Protein AF-A0AAW1U799-F1 (afdb_monomer_lite)

Sequence (292 aa):
MPYSWSNKPFHPKTEAFKDAKVCINPDGSLGRNLLCPVRISDQPEETLPDLESLSAALDFLEYRSNSSELLPYFLAVGFHKPHIPFKFPVKYLNLHPISKVKLPANHWRSYSLPPVAWNPWLDIRKRDDVMKLNVSFPFGRIPDFFMKRIIQYYDASVTYIDDLIGEILRKIEGTNTIVVVTSDHGWSAGEHGEFSKYSNFDIATRVPLIIHVPHLSEREVIIEQLTELVDLFPTLVDLTQVAHAIPLCDEKGTNKKLCTEGKSMVPLMTNAVKNFIGYYQVFILFQYINAM

pLDDT: mean 89.79, std 14.87, range [25.92, 98.62]

Organism: NCBI:txid420089

Secondary structure (DSSP, 8-state):
--TT-SSPPP--GGGGGTTSS-EEPTTS-EE--SEEEE-GGGSGGGS-HHHHHHHHHHHHHHHHHT-S------EEE---TTSSSEEEEGGGGGGS-GGGPPPPTT-S--TTS-GGG----HHHHTSHHHHTTT--TTTPPPPHHHHHHHHHHHHHHHHHHHHHHHHHHHHTTTSS--EEEE-S---EESGGG-EES-S-SHHHH---EEEE-TTT-SS-----S---GGGHHHHHHHHHTSSS-PPBPPTT-SS-SS-BSS--SHHHHHHHH-----------EEE-----

Radius of gyration: 21.36 Å; chains: 1; bounding box: 55×47×56 Å

InterPro domains:
  IPR000917 Sulfatase, N-terminal [PF00884] (57-241)
  IPR017850 Alkaline-phosphatase-like, core domain superfamily [G3DSA:3.40.720.10] (11-286)
  IPR017850 Alkaline-phosphatase-like, core domain superfamily [SSF53649] (2-272)

Structure (mmCIF, N/CA/C/O backbone):
data_AF-A0AAW1U799-F1
#
_entry.id   AF-A0AAW1U799-F1
#
loop_
_atom_site.group_PDB
_atom_site.id
_atom_site.type_symbol
_atom_site.label_atom_id
_atom_site.label_alt_id
_atom_site.label_comp_id
_atom_site.label_asym_id
_atom_site.label_entity_id
_atom_site.label_seq_id
_atom_site.pdbx_PDB_ins_code
_atom_site.Cartn_x
_atom_site.Cartn_y
_atom_site.Cartn_z
_atom_site.occupancy
_atom_site.B_iso_or_equiv
_atom_site.auth_seq_id
_atom_site.auth_comp_id
_atom_site.auth_asym_id
_atom_site.auth_atom_id
_atom_site.pdbx_PDB_model_num
ATOM 1 N N . MET A 1 1 ? 9.793 6.793 23.967 1.00 41.56 1 MET A N 1
ATOM 2 C CA . MET A 1 1 ? 8.768 6.201 23.079 1.00 41.56 1 MET A CA 1
ATOM 3 C C . MET A 1 1 ? 7.910 7.346 22.565 1.00 41.56 1 MET A C 1
ATOM 5 O O . MET A 1 1 ? 7.806 8.317 23.313 1.00 41.56 1 MET A O 1
ATOM 9 N N . PRO A 1 2 ? 7.346 7.314 21.342 1.00 49.38 2 PRO A N 1
ATOM 10 C CA . PRO A 1 2 ? 6.296 8.276 21.021 1.00 49.38 2 PRO A CA 1
ATOM 11 C C . PRO A 1 2 ? 5.235 8.193 22.124 1.00 49.38 2 PRO A C 1
ATOM 13 O O . PRO A 1 2 ? 4.967 7.100 22.620 1.00 49.38 2 PRO A O 1
ATOM 16 N N . TYR A 1 3 ? 4.685 9.332 22.546 1.00 56.47 3 TYR A N 1
ATOM 17 C CA . TYR A 1 3 ? 3.774 9.438 23.697 1.00 56.47 3 TYR A CA 1
ATOM 18 C C . TYR A 1 3 ? 2.497 8.569 23.586 1.00 56.47 3 TYR A C 1
ATOM 20 O O . TYR A 1 3 ? 1.716 8.525 24.529 1.00 56.47 3 TYR A O 1
ATOM 28 N N . SER A 1 4 ? 2.285 7.885 22.458 1.00 72.38 4 SER A N 1
ATOM 29 C CA . SER A 1 4 ? 0.998 7.337 22.024 1.00 72.38 4 SER A CA 1
ATOM 30 C C . SER A 1 4 ? 0.860 5.809 22.102 1.00 72.38 4 SER A C 1
ATOM 32 O O . SER A 1 4 ? -0.225 5.313 21.824 1.00 72.38 4 SER A O 1
ATOM 34 N N . TRP A 1 5 ? 1.910 5.049 22.447 1.00 84.69 5 TRP A N 1
ATOM 35 C CA . TRP A 1 5 ? 1.866 3.575 22.437 1.00 84.69 5 TRP A CA 1
ATOM 36 C C . TRP A 1 5 ? 2.234 2.967 23.790 1.00 84.69 5 TRP A C 1
ATOM 38 O O . TRP A 1 5 ? 3.267 3.305 24.365 1.00 84.69 5 TRP A O 1
ATOM 48 N N . SER A 1 6 ? 1.415 2.024 24.270 1.00 86.06 6 SER A N 1
ATOM 49 C CA . SER A 1 6 ? 1.656 1.295 25.527 1.00 86.06 6 SER A CA 1
ATOM 50 C C . SER A 1 6 ? 2.852 0.341 25.450 1.00 86.06 6 SER A C 1
ATOM 52 O O . SER A 1 6 ? 3.469 0.051 26.469 1.00 86.06 6 SER A O 1
ATOM 54 N N . ASN A 1 7 ? 3.191 -0.127 24.246 1.00 85.44 7 ASN A N 1
ATOM 55 C CA . ASN A 1 7 ? 4.327 -1.002 23.974 1.00 85.44 7 ASN A CA 1
ATOM 56 C C . ASN A 1 7 ? 5.275 -0.342 22.970 1.00 85.44 7 ASN A C 1
ATOM 58 O O . ASN A 1 7 ? 4.864 0.485 22.155 1.00 85.44 7 ASN A O 1
ATOM 62 N N . LYS A 1 8 ? 6.553 -0.737 22.995 1.00 90.56 8 LYS A N 1
ATOM 63 C CA . LYS A 1 8 ? 7.510 -0.327 21.963 1.00 90.56 8 LYS A CA 1
ATOM 64 C C . LYS A 1 8 ? 7.031 -0.865 20.602 1.00 90.56 8 LYS A C 1
ATOM 66 O O . LYS A 1 8 ? 6.845 -2.077 20.504 1.00 90.56 8 LYS A O 1
ATOM 71 N N . PRO A 1 9 ? 6.869 -0.018 19.567 1.00 91.44 9 PRO A N 1
ATOM 72 C CA . PRO A 1 9 ? 6.509 -0.492 18.236 1.00 91.44 9 PRO A CA 1
ATOM 73 C C . PRO A 1 9 ? 7.518 -1.519 17.713 1.00 91.44 9 PRO A C 1
ATOM 75 O O . PRO A 1 9 ? 8.734 -1.337 17.851 1.00 91.44 9 PRO A O 1
ATOM 78 N N . PHE A 1 10 ? 7.003 -2.600 17.131 1.00 94.62 10 PHE A N 1
ATOM 79 C CA . PHE A 1 10 ? 7.818 -3.573 16.420 1.00 94.62 10 PHE A CA 1
ATOM 80 C C . PHE A 1 10 ? 8.231 -2.993 15.066 1.00 94.62 10 PHE A C 1
ATOM 82 O O . PHE A 1 10 ? 7.409 -2.430 14.345 1.00 94.62 10 PHE A O 1
ATOM 89 N N . HIS A 1 11 ? 9.507 -3.145 14.727 1.00 94.88 11 HIS A N 1
ATOM 90 C CA . HIS A 1 11 ? 10.037 -2.801 13.415 1.00 94.88 11 HIS A CA 1
ATOM 91 C C . HIS A 1 11 ? 10.752 -4.034 12.864 1.00 94.88 11 HIS A C 1
ATOM 93 O O . HIS A 1 11 ? 11.677 -4.514 13.533 1.00 94.88 11 HIS A O 1
ATOM 99 N N . PRO A 1 12 ? 10.346 -4.549 11.691 1.00 96.50 12 PRO A N 1
ATOM 100 C CA . PRO A 1 12 ? 10.982 -5.718 11.107 1.00 96.50 12 PRO A CA 1
ATOM 101 C C . PRO A 1 12 ? 12.454 -5.426 10.821 1.00 96.50 12 PRO A C 1
ATOM 103 O O . PRO A 1 12 ? 12.800 -4.400 10.228 1.00 96.50 12 PRO A O 1
ATOM 106 N N . LYS A 1 13 ? 13.343 -6.322 11.253 1.00 96.75 13 LYS A N 1
ATOM 107 C CA . LYS A 1 13 ? 14.792 -6.125 11.121 1.00 96.75 13 LYS A CA 1
ATOM 108 C C . LYS A 1 13 ? 15.219 -6.183 9.662 1.00 96.75 13 LYS A C 1
ATOM 110 O O . LYS A 1 13 ? 16.137 -5.459 9.270 1.00 96.75 13 LYS A O 1
ATOM 115 N N . THR A 1 14 ? 14.545 -6.999 8.849 1.00 96.50 14 THR A N 1
ATOM 116 C CA . THR A 1 14 ? 14.892 -7.140 7.434 1.00 96.50 14 THR A CA 1
ATOM 117 C C . THR A 1 14 ? 14.543 -5.929 6.574 1.00 96.50 14 THR A C 1
ATOM 119 O O . THR A 1 14 ? 14.989 -5.867 5.427 1.00 96.50 14 THR A O 1
ATOM 122 N N . GLU A 1 15 ? 13.863 -4.906 7.111 1.00 94.88 15 GLU A N 1
ATOM 123 C CA . GLU A 1 15 ? 13.666 -3.642 6.385 1.00 94.88 15 GLU A CA 1
ATOM 124 C C . GLU A 1 15 ? 15.006 -2.956 6.069 1.00 94.88 15 GLU A C 1
ATOM 126 O O . GLU A 1 15 ? 15.161 -2.322 5.024 1.00 94.88 15 GLU A O 1
ATOM 131 N N . ALA A 1 16 ? 16.041 -3.193 6.886 1.00 95.81 16 ALA A N 1
ATOM 132 C CA . ALA A 1 16 ? 17.410 -2.762 6.597 1.00 95.81 16 ALA A CA 1
ATOM 133 C C . ALA A 1 16 ? 17.960 -3.326 5.266 1.00 95.81 16 ALA A C 1
ATOM 135 O O . ALA A 1 16 ? 18.868 -2.744 4.669 1.00 95.81 16 ALA A O 1
ATOM 136 N N . PHE A 1 17 ? 17.397 -4.431 4.764 1.00 94.94 17 PHE A N 1
ATOM 137 C CA . PHE A 1 17 ? 17.778 -5.074 3.504 1.00 94.94 17 PHE A CA 1
ATOM 138 C C . PHE A 1 17 ? 16.852 -4.720 2.332 1.00 94.94 17 PHE A C 1
ATOM 140 O O . PHE A 1 17 ? 16.961 -5.320 1.252 1.00 94.94 17 PHE A O 1
ATOM 147 N N . LYS A 1 18 ? 15.976 -3.715 2.480 1.00 91.81 18 LYS A N 1
ATOM 148 C CA . LYS A 1 18 ? 15.082 -3.237 1.411 1.00 91.81 18 LYS A CA 1
ATOM 149 C C . LYS A 1 18 ? 15.811 -3.018 0.087 1.00 91.81 18 LYS A C 1
ATOM 151 O O . LYS A 1 18 ? 15.345 -3.498 -0.946 1.00 91.81 18 LYS A O 1
ATOM 156 N N . ASP A 1 19 ? 16.995 -2.410 0.114 1.00 92.75 19 ASP A N 1
ATOM 157 C CA . ASP A 1 19 ? 17.803 -2.120 -1.080 1.00 92.75 19 ASP A CA 1
ATOM 158 C C . ASP A 1 19 ? 18.997 -3.070 -1.285 1.00 92.75 19 ASP A C 1
ATOM 160 O O . ASP A 1 19 ? 19.856 -2.819 -2.135 1.00 92.75 19 ASP A O 1
ATOM 164 N N . ALA A 1 20 ? 19.054 -4.188 -0.551 1.00 94.06 20 ALA A N 1
ATOM 165 C CA . ALA A 1 20 ? 20.069 -5.215 -0.762 1.00 94.06 20 ALA A CA 1
ATOM 166 C C . ALA A 1 20 ? 19.960 -5.831 -2.170 1.00 94.06 20 ALA A C 1
ATOM 168 O O . ALA A 1 20 ? 18.856 -6.021 -2.699 1.00 94.06 20 ALA A O 1
ATOM 169 N N . LYS A 1 21 ? 21.117 -6.168 -2.758 1.00 95.25 21 LYS A N 1
ATOM 170 C CA . LYS A 1 21 ? 21.238 -6.881 -4.039 1.00 95.25 21 LYS A CA 1
ATOM 171 C C . LYS A 1 21 ? 20.842 -8.342 -3.852 1.00 95.25 21 LYS A C 1
ATOM 173 O O . LYS A 1 21 ? 21.692 -9.177 -3.577 1.00 95.25 21 LYS A O 1
ATOM 178 N N . VAL A 1 22 ? 19.553 -8.624 -3.983 1.00 93.88 22 VAL A N 1
ATOM 179 C CA . VAL A 1 22 ? 18.973 -9.970 -3.801 1.00 93.88 22 VAL A CA 1
ATOM 180 C C . VAL A 1 22 ? 18.116 -10.405 -4.991 1.00 93.88 22 VAL A C 1
ATOM 182 O O . VAL A 1 22 ? 17.678 -11.548 -5.055 1.00 93.88 22 VAL A O 1
ATOM 185 N N . CYS A 1 23 ? 17.867 -9.506 -5.947 1.00 93.25 23 CYS A N 1
ATOM 186 C CA . CYS A 1 23 ? 17.046 -9.797 -7.115 1.00 93.25 23 CYS A CA 1
ATOM 187 C C . CYS A 1 23 ? 17.882 -10.546 -8.150 1.00 93.25 23 CYS A C 1
ATOM 189 O O . CYS A 1 23 ? 18.883 -10.008 -8.623 1.00 93.25 23 CYS A O 1
ATOM 191 N N . ILE A 1 24 ? 17.468 -11.755 -8.520 1.00 90.62 24 ILE A N 1
ATOM 192 C CA . ILE A 1 24 ? 18.191 -12.579 -9.492 1.00 90.62 24 ILE A CA 1
ATOM 193 C C . ILE A 1 24 ? 17.947 -12.033 -10.905 1.00 90.62 24 ILE A C 1
ATOM 195 O O . ILE A 1 24 ? 16.811 -11.962 -11.378 1.00 90.62 24 ILE A O 1
ATOM 199 N N . ASN A 1 25 ? 19.021 -11.631 -11.578 1.00 90.56 25 ASN A N 1
ATOM 200 C CA . ASN A 1 25 ? 19.020 -11.220 -12.977 1.00 90.56 25 ASN A CA 1
ATOM 201 C C . ASN A 1 25 ? 18.998 -12.443 -13.917 1.00 90.56 25 ASN A C 1
ATOM 203 O O . ASN A 1 25 ? 19.358 -13.544 -13.501 1.00 90.56 25 ASN A O 1
ATOM 207 N N . PRO A 1 26 ? 18.646 -12.275 -15.209 1.00 87.50 26 PRO A N 1
ATOM 208 C CA . PRO A 1 26 ? 18.684 -13.370 -16.188 1.00 87.50 26 PRO A CA 1
ATOM 209 C C . PRO A 1 26 ? 20.057 -14.044 -16.346 1.00 87.50 26 PRO A C 1
ATOM 211 O O . PRO A 1 26 ? 20.122 -15.208 -16.720 1.00 87.50 26 PRO A O 1
ATOM 214 N N . ASP A 1 27 ? 21.143 -13.325 -16.054 1.00 90.38 27 ASP A N 1
ATOM 215 C CA . ASP A 1 27 ? 22.523 -13.827 -16.079 1.00 90.38 27 ASP A CA 1
ATOM 216 C C . ASP A 1 27 ? 22.951 -14.509 -14.760 1.00 90.38 27 ASP A C 1
ATOM 218 O O . ASP A 1 27 ? 24.108 -14.894 -14.610 1.00 90.38 27 ASP A O 1
ATOM 222 N N . GLY A 1 28 ? 22.036 -14.643 -13.794 1.00 89.19 28 GLY A N 1
ATOM 223 C CA . GLY A 1 28 ? 22.291 -15.219 -12.473 1.00 89.19 28 GLY A CA 1
ATOM 224 C C . GLY A 1 28 ? 22.921 -14.257 -11.459 1.00 89.19 28 GLY A C 1
ATOM 225 O O . GLY A 1 28 ? 23.030 -14.610 -10.287 1.00 89.19 28 GLY A O 1
ATOM 226 N N . SER A 1 29 ? 23.305 -13.040 -11.859 1.00 93.50 29 SER A N 1
ATOM 227 C CA . SER A 1 29 ? 23.836 -12.032 -10.933 1.00 93.50 29 SER A CA 1
ATOM 228 C C . SER A 1 29 ? 22.744 -11.441 -10.034 1.00 93.50 29 SER A C 1
ATOM 230 O O . SER A 1 29 ? 21.559 -11.467 -10.367 1.00 93.50 29 SER A O 1
ATOM 232 N N . LEU A 1 30 ? 23.136 -10.858 -8.897 1.00 94.81 30 LEU A N 1
ATOM 233 C CA . LEU A 1 30 ? 22.209 -10.174 -7.994 1.00 94.81 30 LEU A CA 1
ATOM 234 C C . LEU A 1 30 ? 22.185 -8.660 -8.253 1.00 94.81 30 LEU A C 1
ATOM 236 O O . LEU A 1 30 ? 23.228 -8.001 -8.275 1.00 94.81 30 LEU A O 1
ATOM 240 N N . GLY A 1 31 ? 20.986 -8.098 -8.412 1.00 95.50 31 GLY A N 1
ATOM 241 C CA . GLY A 1 31 ? 20.747 -6.674 -8.669 1.00 95.50 31 GLY A CA 1
ATOM 242 C C . GLY A 1 31 ? 19.840 -6.000 -7.637 1.00 95.50 31 GLY A C 1
ATOM 243 O O . GLY A 1 31 ? 19.152 -6.658 -6.853 1.00 95.50 31 GLY A O 1
ATOM 244 N N . ARG A 1 32 ? 19.818 -4.662 -7.659 1.00 96.56 32 ARG A N 1
ATOM 245 C CA . ARG A 1 32 ? 18.847 -3.804 -6.952 1.00 96.56 32 ARG A CA 1
ATOM 246 C C . ARG A 1 32 ? 17.696 -3.437 -7.888 1.00 96.56 32 ARG A C 1
ATOM 248 O O . ARG A 1 32 ? 17.462 -2.265 -8.192 1.00 96.56 32 ARG A O 1
ATOM 255 N N . ASN A 1 33 ? 17.013 -4.461 -8.381 1.00 97.56 33 ASN A N 1
ATOM 256 C CA . ASN A 1 33 ? 15.945 -4.316 -9.364 1.00 97.56 33 ASN A CA 1
ATOM 257 C C . ASN A 1 33 ? 14.657 -3.774 -8.726 1.00 97.56 33 ASN A C 1
ATOM 259 O O . ASN A 1 33 ? 14.411 -3.957 -7.532 1.00 97.56 33 ASN A O 1
ATOM 263 N N . LEU A 1 34 ? 13.821 -3.128 -9.535 1.00 97.75 34 LEU A N 1
ATOM 264 C CA . LEU A 1 34 ? 12.433 -2.821 -9.211 1.00 97.75 34 LEU A CA 1
ATOM 265 C C . LEU A 1 34 ? 11.615 -4.114 -9.176 1.00 97.75 34 LEU A C 1
ATOM 267 O O . LEU A 1 34 ? 10.861 -4.346 -8.231 1.00 97.75 34 LEU A O 1
ATOM 271 N N . LEU A 1 35 ? 11.789 -4.949 -10.204 1.00 97.50 35 LEU A N 1
ATOM 272 C CA . LEU A 1 35 ? 11.111 -6.226 -10.382 1.00 97.50 35 LEU A CA 1
ATOM 273 C C . LEU A 1 35 ? 11.917 -7.329 -9.681 1.00 97.50 35 LEU A C 1
ATOM 275 O O . LEU A 1 35 ? 12.942 -7.780 -10.197 1.00 97.50 35 LEU A O 1
ATOM 279 N N . CYS A 1 36 ? 11.477 -7.762 -8.498 1.00 96.94 36 CYS A N 1
ATOM 280 C CA . CYS A 1 36 ? 12.300 -8.584 -7.609 1.00 96.94 36 CYS A CA 1
ATOM 281 C C . CYS A 1 36 ? 11.508 -9.724 -6.945 1.00 96.94 36 CYS A C 1
ATOM 283 O O . CYS A 1 36 ? 11.330 -9.715 -5.730 1.00 96.94 36 CYS A O 1
ATOM 285 N N . PRO A 1 37 ? 11.024 -10.727 -7.696 1.00 95.69 37 PRO A N 1
ATOM 286 C CA . PRO A 1 37 ? 10.367 -11.859 -7.061 1.00 95.69 37 PRO A CA 1
ATOM 287 C C . PRO A 1 37 ? 11.440 -12.720 -6.381 1.00 95.69 37 PRO A C 1
ATOM 289 O O . PRO A 1 37 ? 12.489 -12.987 -6.972 1.00 95.69 37 PRO A O 1
ATOM 292 N N . VAL A 1 38 ? 11.201 -13.158 -5.149 1.00 95.06 38 VAL A N 1
ATOM 293 C CA . VAL A 1 38 ? 12.232 -13.832 -4.346 1.00 95.06 38 VAL A CA 1
ATOM 294 C C . VAL A 1 38 ? 11.816 -15.232 -3.914 1.00 95.06 38 VAL A C 1
ATOM 296 O O . VAL A 1 38 ? 10.630 -15.546 -3.784 1.00 95.06 38 VAL A O 1
ATOM 299 N N . ARG A 1 39 ? 12.813 -16.084 -3.663 1.00 94.88 39 ARG A N 1
ATOM 300 C CA . ARG A 1 39 ? 12.662 -17.248 -2.785 1.00 94.88 39 ARG A CA 1
ATOM 301 C C . ARG A 1 39 ? 13.026 -16.805 -1.375 1.00 94.88 39 ARG A C 1
ATOM 303 O O . ARG A 1 39 ? 14.067 -16.182 -1.194 1.00 94.88 39 ARG A O 1
ATOM 310 N N . ILE A 1 40 ? 12.167 -17.113 -0.407 1.00 95.75 40 ILE A N 1
ATOM 311 C CA . ILE A 1 40 ? 12.340 -16.675 0.987 1.00 95.75 40 ILE A CA 1
ATOM 312 C C . ILE A 1 40 ? 13.652 -17.221 1.572 1.00 95.75 40 ILE A C 1
ATOM 314 O O . ILE A 1 40 ? 14.396 -16.462 2.179 1.00 95.75 40 ILE A O 1
ATOM 318 N N . SER A 1 41 ? 13.987 -18.481 1.271 1.00 95.56 41 SER A N 1
ATOM 319 C CA . SER A 1 41 ? 15.239 -19.148 1.676 1.00 95.56 41 SER A CA 1
ATOM 320 C C . SER A 1 41 ? 16.519 -18.434 1.236 1.00 95.56 41 SER A C 1
ATOM 322 O O . SER A 1 41 ? 17.583 -18.690 1.781 1.00 95.56 41 SER A O 1
ATOM 324 N N . ASP A 1 42 ? 16.433 -17.568 0.226 1.00 93.62 42 ASP A N 1
ATOM 325 C CA . ASP A 1 42 ? 17.592 -16.884 -0.349 1.00 93.62 42 ASP A CA 1
ATOM 326 C C . ASP A 1 42 ? 17.676 -15.424 0.134 1.00 93.62 42 ASP A C 1
ATOM 328 O O . ASP A 1 42 ? 18.523 -14.660 -0.332 1.00 93.62 42 ASP A O 1
ATOM 332 N N . GLN A 1 43 ? 16.750 -14.991 0.997 1.00 95.38 43 GLN A N 1
ATOM 333 C CA . GLN A 1 43 ? 16.740 -13.643 1.562 1.00 95.38 43 GLN A CA 1
ATOM 334 C C . GLN A 1 43 ? 17.561 -13.574 2.855 1.00 95.38 43 GLN A C 1
ATOM 336 O O . GLN A 1 43 ? 17.679 -14.574 3.562 1.00 95.38 43 GLN A O 1
ATOM 341 N N . PRO A 1 44 ? 18.121 -12.398 3.196 1.00 94.75 44 PRO A N 1
ATOM 342 C CA . PRO A 1 44 ? 18.712 -12.172 4.510 1.00 94.75 44 PRO A CA 1
ATOM 343 C C . PRO A 1 44 ? 17.739 -12.554 5.629 1.00 94.75 44 PRO A C 1
ATOM 345 O O . PRO A 1 44 ? 16.559 -12.211 5.554 1.00 94.75 44 PRO A O 1
ATOM 348 N N . GLU A 1 45 ? 18.241 -13.255 6.646 1.00 96.31 45 GLU A N 1
ATOM 349 C CA . GLU A 1 45 ? 17.442 -13.810 7.754 1.00 96.31 45 GLU A CA 1
ATOM 350 C C . GLU A 1 45 ? 16.330 -14.784 7.310 1.00 96.31 45 GLU A C 1
ATOM 352 O O . GLU A 1 45 ? 15.424 -15.075 8.086 1.00 96.31 45 GLU A O 1
ATOM 357 N N . GLU A 1 46 ? 16.379 -15.273 6.063 1.00 97.19 46 GLU A N 1
ATOM 358 C CA . GLU A 1 46 ? 15.406 -16.200 5.471 1.00 97.19 46 GLU A CA 1
ATOM 359 C C . GLU A 1 46 ? 13.945 -15.738 5.643 1.00 97.19 46 GLU A C 1
ATOM 361 O O . GLU A 1 46 ? 13.028 -16.539 5.821 1.00 97.19 46 GLU A O 1
ATOM 366 N N . THR A 1 47 ? 13.713 -14.421 5.606 1.00 97.75 47 THR A N 1
ATOM 367 C CA . THR A 1 47 ? 12.389 -13.815 5.793 1.00 97.75 47 THR A CA 1
ATOM 368 C C . THR A 1 47 ? 12.233 -12.518 4.990 1.00 97.75 47 THR A C 1
ATOM 370 O O . THR A 1 47 ? 13.111 -12.114 4.224 1.00 97.75 47 THR A O 1
ATOM 373 N N . LEU A 1 48 ? 11.069 -11.883 5.114 1.00 97.88 48 LEU A N 1
ATOM 374 C CA . LEU A 1 48 ? 10.744 -10.581 4.539 1.00 97.88 48 LEU A CA 1
ATOM 375 C C . LEU A 1 48 ? 10.139 -9.671 5.616 1.00 97.88 48 LEU A C 1
ATOM 377 O O . LEU A 1 48 ? 9.496 -10.188 6.535 1.00 97.88 48 LEU A O 1
ATOM 381 N N . PRO A 1 49 ? 10.223 -8.334 5.464 1.00 97.75 49 PRO A N 1
ATOM 382 C CA . PRO A 1 49 ? 9.711 -7.407 6.472 1.00 97.75 49 PRO A CA 1
ATOM 383 C C . PRO A 1 49 ? 8.238 -7.640 6.816 1.00 97.75 49 PRO A C 1
ATOM 385 O O . PRO A 1 49 ? 7.842 -7.585 7.974 1.00 97.75 49 PRO A O 1
ATOM 388 N N . ASP A 1 50 ? 7.433 -7.970 5.807 1.00 98.25 50 ASP A N 1
ATOM 389 C CA . ASP A 1 50 ? 5.997 -8.200 5.975 1.00 98.25 50 ASP A CA 1
ATOM 390 C C . ASP A 1 50 ? 5.677 -9.542 6.652 1.00 98.25 50 ASP A C 1
ATOM 392 O O . ASP A 1 50 ? 4.683 -9.634 7.368 1.00 98.25 50 ASP A O 1
ATOM 396 N N . LEU A 1 51 ? 6.541 -10.557 6.508 1.00 98.50 51 LEU A N 1
ATOM 397 C CA . LEU A 1 51 ? 6.416 -11.820 7.251 1.00 98.50 51 LEU A CA 1
ATOM 398 C C . LEU A 1 51 ? 6.786 -11.633 8.725 1.00 98.50 51 LEU A C 1
ATOM 400 O O . LEU A 1 51 ? 6.125 -12.188 9.598 1.00 98.50 51 LEU A O 1
ATOM 404 N N . GLU A 1 52 ? 7.806 -10.822 9.013 1.00 98.56 52 GLU A N 1
ATOM 405 C CA . GLU A 1 52 ? 8.149 -10.433 10.385 1.00 98.56 52 GLU A CA 1
ATOM 406 C C . GLU A 1 52 ? 7.014 -9.636 11.045 1.00 98.56 52 GLU A C 1
ATOM 408 O O . GLU A 1 52 ? 6.636 -9.936 12.178 1.00 98.56 52 GLU A O 1
ATOM 413 N N . SER A 1 53 ? 6.437 -8.657 10.336 1.00 98.31 53 SER A N 1
ATOM 414 C CA . SER A 1 53 ? 5.270 -7.905 10.817 1.00 98.31 53 SER A CA 1
ATOM 415 C C . SER A 1 53 ? 4.065 -8.815 11.069 1.00 98.31 53 SER A C 1
ATOM 417 O O . SER A 1 53 ? 3.406 -8.667 12.099 1.00 98.31 53 SER A O 1
ATOM 419 N N . LEU A 1 54 ? 3.794 -9.774 10.171 1.00 98.38 54 LEU A N 1
ATOM 420 C CA . LEU A 1 54 ? 2.742 -10.771 10.372 1.00 98.38 54 LEU A CA 1
ATOM 421 C C . LEU A 1 54 ? 3.000 -11.595 11.640 1.00 98.38 54 LEU A C 1
ATOM 423 O O . LEU A 1 54 ? 2.108 -11.704 12.477 1.00 98.38 54 LEU A O 1
ATOM 427 N N . SER A 1 55 ? 4.209 -12.141 11.802 1.00 98.50 55 SER A N 1
ATOM 428 C CA . SER A 1 55 ? 4.570 -12.940 12.980 1.00 98.50 55 SER A CA 1
ATOM 429 C C . SER A 1 55 ? 4.353 -12.152 14.269 1.00 98.50 55 SER A C 1
ATOM 431 O O . SER A 1 55 ? 3.678 -12.633 15.171 1.00 98.50 55 SER A O 1
ATOM 433 N N . ALA A 1 56 ? 4.837 -10.908 14.331 1.00 97.88 56 ALA A N 1
ATOM 434 C CA . ALA A 1 56 ? 4.676 -10.058 15.507 1.00 97.88 56 ALA A CA 1
ATOM 435 C C . ALA A 1 56 ? 3.198 -9.757 15.825 1.00 97.88 56 ALA A C 1
ATOM 437 O O . ALA A 1 56 ? 2.814 -9.707 16.996 1.00 97.88 56 ALA A O 1
ATOM 438 N N . ALA A 1 57 ? 2.361 -9.567 14.800 1.00 97.44 57 ALA A N 1
ATOM 439 C CA . ALA A 1 57 ? 0.925 -9.372 14.976 1.00 97.44 57 ALA A CA 1
ATOM 440 C C . ALA A 1 57 ? 0.235 -10.640 15.504 1.00 97.44 57 ALA A C 1
ATOM 442 O O . ALA A 1 57 ? -0.556 -10.556 16.443 1.00 97.44 57 ALA A O 1
ATOM 443 N N . LEU A 1 58 ? 0.552 -11.811 14.942 1.00 97.56 58 LEU A N 1
ATOM 444 C CA . LEU A 1 58 ? -0.006 -13.092 15.385 1.00 97.56 58 LEU A CA 1
ATOM 445 C C . LEU A 1 58 ? 0.428 -13.439 16.813 1.00 97.56 58 LEU A C 1
ATOM 447 O O . LEU A 1 58 ? -0.419 -13.829 17.613 1.00 97.56 58 LEU A O 1
ATOM 451 N N . ASP A 1 59 ? 1.698 -13.218 17.159 1.00 96.81 59 ASP A N 1
ATOM 452 C CA . ASP A 1 59 ? 2.221 -13.421 18.515 1.00 96.81 59 ASP A CA 1
ATOM 453 C C . ASP A 1 59 ? 1.493 -12.531 19.531 1.00 96.81 59 ASP A C 1
ATOM 455 O O . ASP A 1 59 ? 1.122 -12.974 20.621 1.00 96.81 59 ASP A O 1
ATOM 459 N N . PHE A 1 60 ? 1.237 -11.270 19.168 1.00 94.62 60 PHE A N 1
ATOM 460 C CA . PHE A 1 60 ? 0.464 -10.359 20.003 1.00 94.62 60 PHE A CA 1
ATOM 461 C C . PHE A 1 60 ? -0.982 -10.840 20.193 1.00 94.62 60 PHE A C 1
ATOM 463 O O . PHE A 1 60 ? -1.489 -10.830 21.317 1.00 94.62 60 PHE A O 1
ATOM 470 N N . LEU A 1 61 ? -1.649 -11.269 19.119 1.00 93.69 61 LEU A N 1
ATOM 471 C CA . LEU A 1 61 ? -3.025 -11.763 19.182 1.00 93.69 61 LEU A CA 1
ATOM 472 C C . LEU A 1 61 ? -3.132 -13.065 19.987 1.00 93.69 61 LEU A C 1
ATOM 474 O O . LEU A 1 61 ? -4.061 -13.203 20.777 1.00 93.69 61 LEU A O 1
ATOM 478 N N . GLU A 1 62 ? -2.166 -13.975 19.848 1.00 94.69 62 GLU A N 1
ATOM 479 C CA . GLU A 1 62 ? -2.058 -15.205 20.642 1.00 94.69 62 GLU A CA 1
ATOM 480 C C . GLU A 1 62 ? -1.862 -14.901 22.133 1.00 94.69 62 GLU A C 1
ATOM 482 O O . GLU A 1 62 ? -2.549 -15.454 22.994 1.00 94.69 62 GLU A O 1
ATOM 487 N N . TYR A 1 63 ? -0.960 -13.970 22.459 1.00 92.38 63 TYR A N 1
ATOM 488 C CA . TYR A 1 63 ? -0.778 -13.512 23.835 1.00 92.38 63 TYR A CA 1
ATOM 489 C C . TYR A 1 63 ? -2.079 -12.934 24.407 1.00 92.38 63 TYR A C 1
ATOM 491 O O . TYR A 1 63 ? -2.437 -13.219 25.552 1.00 92.38 63 TYR A O 1
ATOM 499 N N . ARG A 1 64 ? -2.814 -12.148 23.610 1.00 89.50 64 ARG A N 1
ATOM 500 C CA . ARG A 1 64 ? -4.085 -11.562 24.044 1.00 89.50 64 ARG A CA 1
ATOM 501 C C . ARG A 1 64 ? -5.191 -12.592 24.216 1.00 89.50 64 ARG A C 1
ATOM 503 O O . ARG A 1 64 ? -5.914 -12.485 25.200 1.00 89.50 64 ARG A O 1
ATOM 510 N N . SER A 1 65 ? -5.303 -13.591 23.341 1.00 88.19 65 SER A N 1
ATOM 511 C CA . SER A 1 65 ? -6.315 -14.647 23.483 1.00 88.19 65 SER A CA 1
ATOM 512 C C . SER A 1 65 ? -6.092 -15.530 24.712 1.00 88.19 65 SER A C 1
ATOM 514 O O . SER A 1 65 ? -7.055 -16.046 25.269 1.00 88.19 65 SER A O 1
ATOM 516 N N . ASN A 1 66 ? -4.840 -15.682 25.153 1.00 90.25 66 ASN A N 1
ATOM 517 C CA . ASN A 1 66 ? -4.478 -16.508 26.309 1.00 90.25 66 ASN A CA 1
ATOM 518 C C . ASN A 1 66 ? -4.439 -15.733 27.639 1.00 90.25 66 ASN A C 1
ATOM 520 O O . ASN A 1 66 ? -4.233 -16.332 28.696 1.00 90.25 66 ASN A O 1
ATOM 524 N N . SER A 1 67 ? -4.607 -14.408 27.611 1.00 87.31 67 SER A N 1
ATOM 525 C CA . SER A 1 67 ? -4.615 -13.585 28.819 1.00 87.31 67 SER A CA 1
ATOM 526 C C . SER A 1 67 ? -5.956 -13.686 29.548 1.00 87.31 67 SER A C 1
ATOM 528 O O . SER A 1 67 ? -7.019 -13.621 28.936 1.00 87.31 67 SER A O 1
ATOM 530 N N . SER A 1 68 ? -5.918 -13.786 30.878 1.00 79.06 68 SER A N 1
ATOM 531 C CA . SER A 1 68 ? -7.115 -13.703 31.726 1.00 79.06 68 SER A CA 1
ATOM 532 C C . SER A 1 68 ? -7.665 -12.275 31.853 1.00 79.06 68 SER A C 1
ATOM 534 O O . SER A 1 68 ? -8.783 -12.088 32.333 1.00 79.06 68 SER A O 1
ATOM 536 N N . GLU A 1 69 ? -6.900 -11.262 31.433 1.00 78.00 69 GLU A N 1
ATOM 537 C CA . GLU A 1 69 ? -7.313 -9.861 31.451 1.00 78.00 69 GLU A CA 1
ATOM 538 C C . GLU A 1 69 ? -8.022 -9.475 30.147 1.00 78.00 69 GLU A C 1
ATOM 540 O O . GLU A 1 69 ? -7.405 -9.363 29.087 1.00 78.00 69 GLU A O 1
ATOM 545 N N . LEU A 1 70 ? -9.316 -9.163 30.240 1.00 73.50 70 LEU A N 1
ATOM 546 C CA . LEU A 1 70 ? -10.165 -8.738 29.116 1.00 73.50 70 LEU A CA 1
ATOM 547 C C . LEU A 1 70 ? -9.957 -7.263 28.709 1.00 73.50 70 LEU A C 1
ATOM 549 O O . LEU A 1 70 ? -10.906 -6.566 28.350 1.00 73.50 70 LEU A O 1
ATOM 553 N N . LEU A 1 71 ? -8.729 -6.744 28.803 1.00 82.38 71 LEU A N 1
ATOM 554 C CA . LEU A 1 71 ? -8.452 -5.355 28.431 1.00 82.38 71 LEU A CA 1
ATOM 555 C C . LEU A 1 71 ? -8.539 -5.169 26.903 1.00 82.38 71 LEU A C 1
ATOM 557 O O . LEU A 1 71 ? -7.964 -5.978 26.171 1.00 82.38 71 LEU A O 1
ATOM 561 N N . PRO A 1 72 ? -9.154 -4.080 26.404 1.00 87.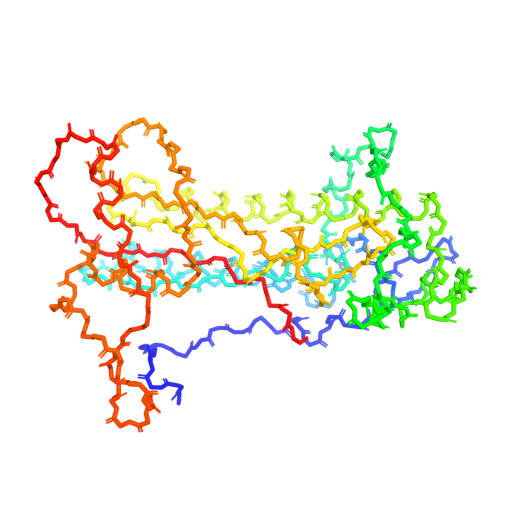56 72 PRO A N 1
ATOM 562 C CA . PRO A 1 72 ? -9.137 -3.754 24.978 1.00 87.56 72 PRO A CA 1
ATOM 563 C C . PRO A 1 72 ? -7.709 -3.463 24.475 1.00 87.56 72 PRO A C 1
ATOM 565 O O . PRO A 1 72 ? -6.790 -3.196 25.252 1.00 87.56 72 PRO A O 1
ATOM 568 N N . TYR A 1 73 ? -7.497 -3.535 23.163 1.00 89.75 73 TYR A N 1
ATOM 569 C CA . TYR A 1 73 ? -6.216 -3.327 22.484 1.00 89.75 73 TYR A CA 1
ATOM 570 C C . TYR A 1 73 ? -6.424 -2.465 21.243 1.00 89.75 73 TYR A C 1
ATOM 572 O O . TYR A 1 73 ? -7.519 -2.327 20.713 1.00 89.75 73 TYR A O 1
ATOM 580 N N . PHE A 1 74 ? -5.339 -1.870 20.779 1.00 92.06 74 PHE A N 1
ATOM 581 C CA . PHE A 1 74 ? -5.278 -1.132 19.529 1.00 92.06 74 PHE A CA 1
ATOM 582 C C . PHE A 1 74 ? -4.019 -1.617 18.809 1.00 92.06 74 PHE A C 1
ATOM 584 O O . PHE A 1 74 ? -2.924 -1.478 19.357 1.00 92.06 74 PHE A O 1
ATOM 591 N N . LEU A 1 75 ? -4.171 -2.254 17.642 1.00 94.06 75 LEU A N 1
ATOM 592 C CA . LEU A 1 75 ? -3.094 -2.974 16.957 1.00 94.06 75 LEU A CA 1
ATOM 593 C C . LEU A 1 75 ? -2.924 -2.481 15.512 1.00 94.06 75 LEU A C 1
ATOM 595 O O . LEU A 1 75 ? -3.527 -2.999 14.582 1.00 94.06 75 LEU A O 1
ATOM 599 N N . ALA A 1 76 ? -2.034 -1.521 15.284 1.00 95.19 76 ALA A N 1
ATOM 600 C CA . ALA A 1 76 ? -1.680 -1.136 13.917 1.00 95.19 76 ALA A CA 1
ATOM 601 C C . ALA A 1 76 ? -0.639 -2.098 13.315 1.00 95.19 76 ALA A C 1
ATOM 603 O O . ALA A 1 76 ? 0.402 -2.324 13.934 1.00 95.19 76 ALA A O 1
ATOM 604 N N . VAL A 1 77 ? -0.878 -2.616 12.100 1.00 96.94 77 VAL A N 1
ATOM 605 C CA . VAL A 1 77 ? 0.034 -3.542 11.397 1.00 96.94 77 VAL A CA 1
ATOM 606 C C . VAL A 1 77 ? 0.414 -2.989 10.021 1.00 96.94 77 VAL A C 1
ATOM 608 O O . VAL A 1 77 ? -0.227 -3.217 9.000 1.00 96.94 77 VAL A O 1
ATOM 611 N N . GLY A 1 78 ? 1.515 -2.247 9.972 1.00 95.50 78 GLY A N 1
ATOM 612 C CA . GLY A 1 78 ? 2.014 -1.676 8.724 1.00 95.50 78 GLY A CA 1
ATOM 613 C C . GLY A 1 78 ? 2.709 -2.689 7.815 1.00 95.50 78 GLY A C 1
ATOM 614 O O . GLY A 1 78 ? 3.838 -3.086 8.110 1.00 95.50 78 GLY A O 1
ATOM 615 N N . PHE A 1 79 ? 2.076 -3.056 6.698 1.00 97.12 79 PHE A N 1
ATOM 616 C CA . PHE A 1 79 ? 2.709 -3.827 5.625 1.00 97.12 79 PHE A CA 1
ATOM 617 C C . PHE A 1 79 ? 3.399 -2.924 4.590 1.00 97.12 79 PHE A C 1
ATOM 619 O O . PHE A 1 79 ? 2.834 -1.959 4.091 1.00 97.12 79 PHE A O 1
ATOM 626 N N . HIS A 1 80 ? 4.621 -3.275 4.206 1.00 96.12 80 HIS A N 1
ATOM 627 C CA . HIS A 1 80 ? 5.468 -2.544 3.275 1.00 96.12 80 HIS A CA 1
ATOM 628 C C . HIS A 1 80 ? 5.067 -2.766 1.820 1.00 96.12 80 HIS A C 1
ATOM 630 O O . HIS A 1 80 ? 5.245 -1.869 0.995 1.00 96.12 80 HIS A O 1
ATOM 636 N N . LYS A 1 81 ? 4.659 -3.969 1.399 1.00 97.25 81 LYS A N 1
ATOM 637 C CA . LYS A 1 81 ? 4.167 -4.160 0.022 1.00 97.25 81 LYS A CA 1
ATOM 638 C C . LYS A 1 81 ? 2.785 -3.495 -0.152 1.00 97.25 81 LYS A C 1
ATOM 640 O O . LYS A 1 81 ? 2.039 -3.387 0.814 1.00 97.25 81 LYS A O 1
ATOM 645 N N . PRO A 1 82 ? 2.456 -2.992 -1.358 1.00 96.75 82 PRO A N 1
ATOM 646 C CA . PRO A 1 82 ? 3.179 -3.104 -2.629 1.00 96.75 82 PRO A CA 1
ATOM 647 C C . PRO A 1 82 ? 4.243 -2.013 -2.883 1.00 96.75 82 PRO A C 1
ATOM 649 O O . PRO A 1 82 ? 4.670 -1.852 -4.022 1.00 96.75 82 PRO A O 1
ATOM 652 N N . HIS A 1 83 ? 4.730 -1.270 -1.875 1.00 97.00 83 HIS A N 1
ATOM 653 C CA . HIS A 1 83 ? 5.793 -0.270 -2.090 1.00 97.00 83 HIS A CA 1
ATOM 654 C C . HIS A 1 83 ? 7.046 -0.881 -2.753 1.00 97.00 83 HIS A C 1
ATOM 656 O O . HIS A 1 83 ? 7.393 -2.041 -2.532 1.00 97.00 83 HIS A O 1
ATOM 662 N N . ILE A 1 84 ? 7.789 -0.086 -3.521 1.00 96.31 84 ILE A N 1
ATOM 663 C CA . ILE A 1 84 ? 9.016 -0.523 -4.201 1.00 96.31 84 ILE A CA 1
ATOM 664 C C . ILE A 1 84 ? 10.172 -0.850 -3.222 1.00 96.31 84 ILE A C 1
ATOM 666 O O . ILE A 1 84 ? 10.250 -0.254 -2.142 1.00 96.31 84 ILE A O 1
ATOM 670 N N . PRO A 1 85 ? 11.131 -1.714 -3.602 1.00 96.88 85 PRO A N 1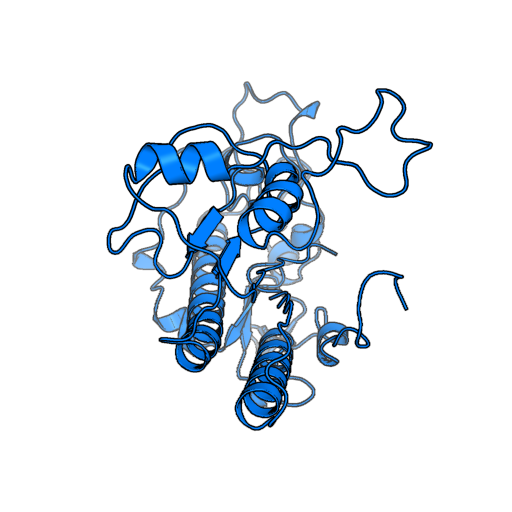
ATOM 671 C CA . PRO A 1 85 ? 11.070 -2.624 -4.747 1.00 96.88 85 PRO A CA 1
ATOM 672 C C . PRO A 1 85 ? 10.013 -3.718 -4.530 1.00 96.88 85 PRO A C 1
ATOM 674 O O . PRO A 1 85 ? 9.662 -4.029 -3.390 1.00 96.88 85 PRO A O 1
ATOM 677 N N . PHE A 1 86 ? 9.522 -4.320 -5.615 1.00 97.31 86 PHE A N 1
ATOM 678 C CA . PHE A 1 86 ? 8.505 -5.373 -5.554 1.00 97.31 86 PHE A CA 1
ATOM 679 C C . PHE A 1 86 ? 9.139 -6.708 -5.141 1.00 97.31 86 PHE A C 1
ATOM 681 O O . PHE A 1 86 ? 9.344 -7.593 -5.972 1.00 97.31 86 PHE A O 1
ATOM 688 N N . LYS A 1 87 ? 9.508 -6.795 -3.855 1.00 96.44 87 LYS A N 1
ATOM 689 C CA . LYS A 1 87 ? 10.059 -7.969 -3.167 1.00 96.44 87 LYS A CA 1
ATOM 690 C C . LYS A 1 87 ? 8.941 -8.770 -2.511 1.00 96.44 87 LYS A C 1
ATOM 692 O O . LYS A 1 87 ? 8.434 -8.378 -1.466 1.00 96.44 87 LYS A O 1
ATOM 697 N N . PHE A 1 88 ? 8.573 -9.884 -3.130 1.00 97.12 88 PHE A N 1
ATOM 698 C CA . PHE A 1 88 ? 7.530 -10.791 -2.651 1.00 97.12 88 PHE A CA 1
ATOM 699 C C . PHE A 1 88 ? 7.851 -12.243 -3.056 1.00 97.12 88 PHE A C 1
ATOM 701 O O . PHE A 1 88 ? 8.617 -12.455 -4.006 1.00 97.12 88 PHE A O 1
ATOM 708 N N . PRO A 1 89 ? 7.285 -13.259 -2.377 1.00 97.38 89 PRO A N 1
ATOM 709 C CA . PRO A 1 89 ? 7.529 -14.658 -2.721 1.00 97.38 89 PRO A CA 1
ATOM 710 C C . PRO A 1 89 ? 7.089 -14.998 -4.153 1.00 97.38 89 PRO A C 1
ATOM 712 O O . PRO A 1 89 ? 5.948 -14.755 -4.538 1.00 97.38 89 PRO A O 1
ATOM 715 N N . VAL A 1 90 ? 7.964 -15.631 -4.939 1.00 96.00 90 VAL A N 1
ATOM 716 C CA . VAL A 1 90 ? 7.732 -15.903 -6.375 1.00 96.00 90 VAL A CA 1
ATOM 717 C C . VAL A 1 90 ? 6.417 -16.636 -6.678 1.00 96.00 90 VAL A C 1
ATOM 719 O O . VAL A 1 90 ? 5.847 -16.443 -7.750 1.00 96.00 90 VAL A O 1
ATOM 722 N N . LYS A 1 91 ? 5.885 -17.421 -5.729 1.00 96.69 91 LYS A N 1
ATOM 723 C CA . LYS A 1 91 ? 4.593 -18.112 -5.872 1.00 96.69 91 LYS A CA 1
ATOM 724 C C . LYS A 1 91 ? 3.442 -17.159 -6.233 1.00 96.69 91 LYS A C 1
ATOM 726 O O . LYS A 1 91 ? 2.580 -17.546 -7.014 1.00 96.69 91 LYS A O 1
ATOM 731 N N . TYR A 1 92 ? 3.465 -15.915 -5.744 1.00 98.19 92 TYR A N 1
ATOM 732 C CA . TYR A 1 92 ? 2.426 -14.920 -6.028 1.00 98.19 92 TYR A CA 1
ATOM 733 C C . TYR A 1 92 ? 2.470 -14.423 -7.471 1.00 98.19 92 TYR A C 1
ATOM 735 O O . TYR A 1 92 ? 1.428 -14.134 -8.049 1.00 98.19 92 TYR A O 1
ATOM 743 N N . LEU A 1 93 ? 3.651 -14.397 -8.099 1.00 96.88 93 LEU A N 1
ATOM 744 C CA . LEU A 1 93 ? 3.781 -13.992 -9.501 1.00 96.88 93 LEU A CA 1
ATOM 745 C C . LEU A 1 93 ? 3.021 -14.943 -10.437 1.00 96.88 93 LEU A C 1
ATOM 747 O O . LEU A 1 93 ? 2.467 -14.510 -11.445 1.00 96.88 93 LEU A O 1
ATOM 751 N N . ASN A 1 94 ? 2.965 -16.232 -10.089 1.00 94.06 94 ASN A N 1
ATOM 752 C CA . ASN A 1 94 ? 2.305 -17.261 -10.895 1.00 94.06 94 ASN A CA 1
ATOM 753 C C . ASN A 1 94 ? 0.780 -17.079 -10.970 1.00 94.06 94 ASN A C 1
ATOM 755 O O . ASN A 1 94 ? 0.160 -17.561 -11.917 1.00 94.06 94 ASN A O 1
ATOM 759 N N . LEU A 1 95 ? 0.181 -16.371 -10.007 1.00 97.25 95 LEU A N 1
ATOM 760 C CA . LEU A 1 95 ? -1.252 -16.061 -9.990 1.00 97.25 95 LEU A CA 1
ATOM 761 C C . LEU A 1 95 ? -1.623 -14.963 -10.999 1.00 97.25 95 LEU A C 1
ATOM 763 O O . LEU A 1 95 ? -2.781 -14.852 -11.402 1.00 97.25 95 LEU A O 1
ATOM 767 N N . HIS A 1 96 ? -0.628 -14.205 -11.468 1.00 97.62 96 HIS A N 1
ATOM 768 C CA . HIS A 1 96 ? -0.790 -13.039 -12.333 1.00 97.62 96 HIS A CA 1
ATOM 769 C C . HIS A 1 96 ? -0.090 -13.256 -13.678 1.00 97.62 96 HIS A C 1
ATOM 771 O O . HIS A 1 96 ? 0.992 -12.716 -13.911 1.00 97.62 96 HIS A O 1
ATOM 777 N N . PRO A 1 97 ? -0.646 -14.066 -14.598 1.00 97.44 97 PRO A N 1
ATOM 778 C CA . PRO A 1 97 ? -0.013 -14.311 -15.889 1.00 97.44 97 PRO A CA 1
ATOM 779 C C . PRO A 1 97 ? 0.069 -13.021 -16.717 1.00 97.44 97 PRO A C 1
ATOM 781 O O . PRO A 1 97 ? -0.940 -12.359 -16.961 1.00 97.44 97 PRO A O 1
ATOM 784 N N . ILE A 1 98 ? 1.266 -12.706 -17.226 1.00 97.69 98 ILE A N 1
ATOM 785 C CA . ILE A 1 98 ? 1.553 -11.466 -17.974 1.00 97.69 98 ILE A CA 1
ATOM 786 C C . ILE A 1 98 ? 0.628 -11.244 -19.184 1.00 97.69 98 ILE A C 1
ATOM 788 O O . ILE A 1 98 ? 0.368 -10.108 -19.571 1.00 97.69 98 ILE A O 1
ATOM 792 N N .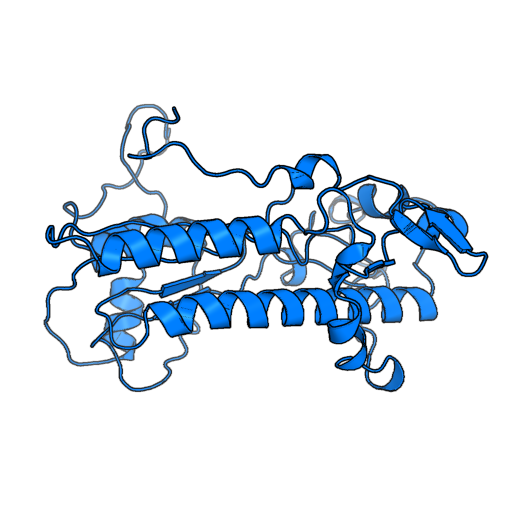 SER A 1 99 ? 0.093 -12.318 -19.774 1.00 97.62 99 SER A N 1
ATOM 793 C CA . SER A 1 99 ? -0.851 -12.258 -20.896 1.00 97.62 99 SER A CA 1
ATOM 794 C C . SER A 1 99 ? -2.200 -11.633 -20.531 1.00 97.62 99 SER A C 1
ATOM 796 O O . SER A 1 99 ? -2.879 -11.114 -21.415 1.00 97.62 99 SER A O 1
ATOM 798 N N . LYS A 1 100 ? -2.587 -11.655 -19.248 1.00 97.31 100 LYS A N 1
ATOM 799 C CA . LYS A 1 100 ? -3.817 -11.025 -18.748 1.00 97.31 100 LYS A CA 1
ATOM 800 C C . LYS A 1 100 ? -3.624 -9.554 -18.373 1.00 97.31 100 LYS A C 1
ATOM 802 O O . LYS A 1 100 ? -4.615 -8.847 -18.207 1.00 97.31 100 LYS A O 1
ATOM 807 N N . VAL A 1 101 ? -2.379 -9.084 -18.276 1.00 97.62 101 VAL A N 1
ATOM 808 C CA . VAL A 1 101 ? -2.074 -7.711 -17.865 1.00 97.62 101 VAL A CA 1
ATOM 809 C C . VAL A 1 101 ? -2.359 -6.733 -19.002 1.00 97.62 101 VAL A C 1
ATOM 811 O O . VAL A 1 101 ? -1.809 -6.832 -20.109 1.00 97.62 101 VAL A O 1
ATOM 814 N N . LYS A 1 102 ? -3.220 -5.757 -18.710 1.00 97.12 102 LYS A N 1
ATOM 815 C CA . LYS A 1 102 ? -3.593 -4.669 -19.616 1.00 97.12 102 LYS A CA 1
ATOM 816 C C . LYS A 1 102 ? -2.887 -3.389 -19.194 1.00 97.12 102 LYS A C 1
ATOM 818 O O . LYS A 1 102 ? -2.729 -3.128 -18.009 1.00 97.12 102 LYS A O 1
ATOM 823 N N . LEU A 1 103 ? -2.471 -2.599 -20.178 1.00 97.88 103 LEU A N 1
ATOM 824 C CA . LEU A 1 103 ? -1.990 -1.247 -19.916 1.00 97.88 103 LEU A CA 1
ATOM 825 C C . LEU A 1 103 ? -3.185 -0.311 -19.699 1.00 97.88 103 LEU A C 1
ATOM 827 O O . LEU A 1 103 ? -4.219 -0.520 -20.347 1.00 97.88 103 LEU A O 1
ATOM 831 N N . PRO A 1 104 ? -3.047 0.731 -18.862 1.00 95.75 104 PRO A N 1
ATOM 832 C CA . PRO A 1 104 ? -4.065 1.763 -18.740 1.00 95.75 104 PRO A CA 1
ATOM 833 C C . PRO A 1 104 ? -4.380 2.400 -20.095 1.00 95.75 104 PRO A C 1
ATOM 835 O O . PRO A 1 104 ? -3.492 2.612 -20.922 1.00 95.75 104 PRO A O 1
ATOM 838 N N . ALA A 1 105 ? -5.642 2.747 -20.344 1.00 96.00 105 ALA A N 1
ATOM 839 C CA . ALA A 1 105 ? -6.046 3.338 -21.622 1.00 96.00 105 ALA A CA 1
ATOM 840 C C . ALA A 1 105 ? -5.397 4.708 -21.890 1.00 96.00 105 ALA A C 1
ATOM 842 O O . ALA A 1 105 ? -5.390 5.158 -23.023 1.00 96.00 105 ALA A O 1
ATOM 843 N N . ASN A 1 106 ? -4.848 5.354 -20.864 1.00 95.50 106 ASN A N 1
ATOM 844 C CA . ASN A 1 106 ? -4.222 6.673 -20.866 1.00 95.50 106 ASN A CA 1
ATOM 845 C C . ASN A 1 106 ? -2.738 6.599 -20.458 1.00 95.50 106 ASN A C 1
ATOM 847 O O . ASN A 1 106 ? -2.241 7.512 -19.805 1.00 95.50 106 ASN A O 1
ATOM 851 N N . HIS A 1 107 ? -2.024 5.520 -20.796 1.00 95.50 107 HIS A N 1
ATOM 852 C CA . HIS A 1 107 ? -0.655 5.253 -20.323 1.00 95.50 107 HIS A CA 1
ATOM 853 C C . HIS A 1 107 ? 0.459 6.102 -20.990 1.00 95.50 107 HIS A C 1
ATOM 855 O O . HIS A 1 107 ? 1.596 5.662 -21.203 1.00 95.50 107 HIS A O 1
ATOM 861 N N . TRP A 1 108 ? 0.125 7.334 -21.371 1.00 94.81 108 TRP A N 1
ATOM 862 C CA . TRP A 1 108 ? 1.009 8.325 -21.975 1.00 94.81 108 TRP A CA 1
ATOM 863 C C . TRP A 1 108 ? 0.735 9.705 -21.386 1.00 94.81 108 TRP A C 1
ATOM 865 O O . TRP A 1 108 ? -0.383 10.024 -20.977 1.00 94.81 108 TRP A O 1
ATOM 875 N N . ARG A 1 109 ? 1.759 10.560 -21.396 1.00 94.00 109 ARG A N 1
ATOM 876 C CA . ARG A 1 109 ? 1.612 11.949 -20.971 1.00 94.00 109 ARG A CA 1
ATOM 877 C C . ARG A 1 109 ? 0.719 12.708 -21.947 1.00 94.00 109 ARG A C 1
ATOM 879 O O . ARG A 1 109 ? 1.020 12.782 -23.136 1.00 94.00 109 ARG A O 1
ATOM 886 N N . SER A 1 110 ? -0.350 13.313 -21.435 1.00 92.31 110 SER A N 1
ATOM 887 C CA . SER A 1 110 ? -1.173 14.233 -22.223 1.00 92.31 110 SER A CA 1
ATOM 888 C C . SER A 1 110 ? -0.406 15.522 -22.525 1.00 92.31 110 SER A C 1
ATOM 890 O O . SER A 1 110 ? 0.254 16.078 -21.644 1.00 92.31 110 SER A O 1
ATOM 892 N N . TYR A 1 111 ? -0.554 16.059 -23.738 1.00 90.38 111 TYR A N 1
ATOM 893 C CA . TYR A 1 111 ? -0.049 17.394 -24.081 1.00 90.38 111 TYR A CA 1
ATOM 894 C C . TYR A 1 111 ? -0.681 18.502 -23.227 1.00 90.38 111 TYR A C 1
ATOM 896 O O . TYR A 1 111 ? -0.052 19.535 -23.018 1.00 90.38 111 TYR A O 1
ATOM 904 N N . SER A 1 112 ? -1.891 18.275 -22.705 1.00 95.44 112 SER A N 1
ATOM 905 C CA . SER A 1 112 ? -2.600 19.218 -21.835 1.00 95.44 112 SER A CA 1
ATOM 906 C C . SER A 1 112 ? -2.156 19.182 -20.370 1.00 95.44 112 SER A C 1
ATOM 908 O O . SER A 1 112 ? -2.559 20.059 -19.612 1.00 95.44 112 SER A O 1
ATOM 910 N N . LEU A 1 113 ? -1.349 18.198 -19.949 1.00 95.69 113 LEU A N 1
ATOM 911 C CA . LEU A 1 113 ? -0.867 18.111 -18.568 1.00 95.69 113 LEU A CA 1
ATOM 912 C C . LEU A 1 113 ? 0.242 19.153 -18.344 1.00 95.69 113 LEU A C 1
ATOM 914 O O . LEU A 1 113 ? 1.331 18.998 -18.916 1.00 95.69 113 LEU A O 1
ATOM 918 N N . PRO A 1 114 ? 0.028 20.206 -17.533 1.00 96.56 114 PRO A N 1
ATOM 919 C CA . PRO A 1 114 ? 1.056 21.213 -17.316 1.00 96.56 114 PRO A CA 1
ATOM 920 C C . PRO A 1 114 ? 2.281 20.594 -16.618 1.00 96.56 114 PRO A C 1
ATOM 922 O O . PRO A 1 114 ? 2.114 19.768 -15.722 1.00 96.56 114 PRO A O 1
ATOM 925 N N . PRO A 1 115 ? 3.520 20.993 -16.971 1.00 95.31 115 PRO A N 1
ATOM 926 C CA . PRO A 1 115 ? 4.730 20.417 -16.376 1.00 95.31 115 PRO A CA 1
ATOM 927 C C . PRO A 1 115 ? 4.809 20.514 -14.847 1.00 95.31 115 PRO A C 1
ATOM 929 O O . PRO A 1 115 ? 5.436 19.667 -14.229 1.00 95.31 115 PRO A O 1
ATOM 932 N N . VAL A 1 116 ? 4.166 21.513 -14.231 1.00 97.00 116 VAL A N 1
ATOM 933 C CA . VAL A 1 116 ? 4.122 21.664 -12.763 1.00 97.00 116 VAL A CA 1
ATOM 934 C C . VAL A 1 116 ? 3.347 20.540 -12.067 1.00 97.00 116 VAL A C 1
ATOM 936 O O . VAL A 1 116 ? 3.630 20.231 -10.918 1.00 97.00 116 VAL A O 1
ATOM 939 N N . ALA A 1 117 ? 2.393 19.917 -12.763 1.00 96.94 117 ALA A N 1
ATOM 940 C CA . ALA A 1 117 ? 1.620 18.789 -12.253 1.00 96.94 117 ALA A CA 1
ATOM 941 C C . ALA A 1 117 ? 2.264 17.433 -12.591 1.00 96.94 117 ALA A C 1
ATOM 943 O O . ALA A 1 117 ? 1.702 16.402 -12.242 1.00 96.94 117 ALA A O 1
ATOM 944 N N . TRP A 1 118 ? 3.405 17.426 -13.293 1.00 96.31 118 TRP A N 1
ATOM 945 C CA . TRP A 1 118 ? 4.105 16.204 -13.676 1.00 96.31 118 TRP A CA 1
ATOM 946 C C . TRP A 1 118 ? 5.073 15.753 -12.592 1.00 96.31 118 TRP A C 1
ATOM 948 O O . TRP A 1 118 ? 5.946 16.519 -12.171 1.00 96.31 118 TRP A O 1
ATOM 958 N N . ASN A 1 119 ? 5.017 14.468 -12.251 1.00 95.06 119 ASN A N 1
ATOM 959 C CA . ASN A 1 119 ? 6.010 13.857 -11.379 1.00 95.06 119 ASN A CA 1
ATOM 960 C C . ASN A 1 119 ? 7.044 13.025 -12.173 1.00 95.06 119 ASN A C 1
ATOM 962 O O . ASN A 1 119 ? 6.668 12.178 -12.981 1.00 95.06 119 ASN A O 1
ATOM 966 N N . PRO A 1 120 ? 8.364 13.222 -11.972 1.00 95.88 120 PRO A N 1
ATOM 967 C CA . PRO A 1 120 ? 9.398 12.547 -12.767 1.00 95.88 120 PRO A CA 1
ATOM 968 C C . PRO A 1 120 ? 9.801 11.154 -12.249 1.00 95.88 120 PRO A C 1
ATOM 970 O O . PRO A 1 120 ? 10.725 10.556 -12.815 1.00 95.88 120 PRO A O 1
ATOM 973 N N . TRP A 1 121 ? 9.156 10.664 -11.175 1.00 96.19 121 TRP A N 1
ATOM 974 C CA . TRP A 1 121 ? 9.321 9.314 -10.607 1.00 96.19 121 TRP A CA 1
ATOM 975 C C . TRP A 1 121 ? 10.789 8.879 -10.423 1.00 96.19 121 TRP A C 1
ATOM 977 O O . TRP A 1 121 ? 11.222 7.804 -10.842 1.00 96.19 121 TRP A O 1
ATOM 987 N N . LEU A 1 122 ? 11.582 9.740 -9.771 1.00 96.12 122 LEU A N 1
ATOM 988 C CA . LEU A 1 122 ? 13.037 9.580 -9.636 1.00 96.12 122 LEU A CA 1
ATOM 989 C C . LEU A 1 122 ? 13.466 8.272 -8.957 1.00 96.12 122 LEU A C 1
ATOM 991 O O . LEU A 1 122 ? 14.506 7.723 -9.312 1.00 96.12 122 LEU A O 1
ATOM 995 N N . ASP A 1 123 ? 12.698 7.762 -7.996 1.00 94.94 123 ASP A N 1
ATOM 996 C CA . ASP A 1 123 ? 13.141 6.616 -7.195 1.00 94.94 123 ASP A CA 1
ATOM 997 C C . ASP A 1 123 ? 13.125 5.297 -7.958 1.00 94.94 123 ASP A C 1
ATOM 999 O O . ASP A 1 123 ? 14.049 4.497 -7.803 1.00 94.94 123 ASP A O 1
ATOM 1003 N N . ILE A 1 124 ? 12.147 5.078 -8.844 1.00 96.50 124 ILE A N 1
ATOM 1004 C CA . ILE A 1 124 ? 12.158 3.875 -9.684 1.00 96.50 124 ILE A CA 1
ATOM 1005 C C . ILE A 1 124 ? 13.271 3.940 -10.736 1.00 96.50 124 ILE A C 1
ATOM 1007 O O . ILE A 1 124 ? 13.834 2.905 -11.073 1.00 96.50 124 ILE A O 1
ATOM 1011 N N . ARG A 1 125 ? 13.665 5.141 -11.198 1.00 97.00 125 ARG A N 1
ATOM 1012 C CA . ARG A 1 125 ? 14.761 5.323 -12.174 1.00 97.00 125 ARG A CA 1
ATOM 1013 C C . ARG A 1 125 ? 16.124 4.890 -11.639 1.00 97.00 125 ARG A C 1
ATOM 1015 O O . ARG A 1 125 ? 17.008 4.617 -12.438 1.00 97.00 125 ARG A O 1
ATOM 1022 N N . LYS A 1 126 ? 16.297 4.827 -10.314 1.00 96.44 126 LYS A N 1
ATOM 1023 C CA . LYS A 1 126 ? 17.541 4.396 -9.651 1.00 96.44 126 LYS A CA 1
ATOM 1024 C C . LYS A 1 126 ? 17.689 2.869 -9.576 1.00 96.44 126 LYS A C 1
ATOM 1026 O O . LYS A 1 126 ? 18.715 2.390 -9.101 1.00 96.44 126 LYS A O 1
ATOM 1031 N N . ARG A 1 127 ? 16.666 2.102 -9.973 1.00 97.69 127 ARG A N 1
ATOM 1032 C CA . ARG A 1 127 ? 16.672 0.632 -9.927 1.00 97.69 127 ARG A CA 1
ATOM 1033 C C . ARG A 1 127 ? 17.437 0.068 -11.120 1.00 97.69 127 ARG A C 1
ATOM 1035 O O . ARG A 1 127 ? 17.273 0.558 -12.235 1.00 97.69 127 ARG A O 1
ATOM 1042 N N . ASP A 1 128 ? 18.260 -0.954 -10.890 1.00 97.69 128 ASP A N 1
ATOM 1043 C CA . ASP A 1 128 ? 19.241 -1.433 -11.879 1.00 97.69 128 ASP A CA 1
ATOM 1044 C C . ASP A 1 128 ? 18.577 -1.876 -13.204 1.00 97.69 128 ASP A C 1
ATOM 1046 O O . ASP A 1 128 ? 19.100 -1.624 -14.290 1.00 97.69 128 ASP A O 1
ATOM 1050 N N . ASP A 1 129 ? 17.407 -2.511 -13.132 1.00 97.31 129 ASP A N 1
ATOM 1051 C CA . ASP A 1 129 ? 16.599 -2.942 -14.279 1.00 97.31 129 ASP A CA 1
ATOM 1052 C C . ASP A 1 129 ? 15.930 -1.776 -15.022 1.00 97.31 129 ASP A C 1
ATOM 1054 O O . ASP A 1 129 ? 15.851 -1.812 -16.249 1.00 97.31 129 ASP A O 1
ATOM 1058 N N . VAL A 1 130 ? 15.519 -0.722 -14.315 1.00 97.88 130 VAL A N 1
ATOM 1059 C CA . VAL A 1 130 ? 14.961 0.500 -14.919 1.00 97.88 130 VAL A CA 1
ATOM 1060 C C . VAL A 1 130 ? 16.060 1.354 -15.558 1.00 97.88 130 VAL A C 1
ATOM 1062 O O . VAL A 1 130 ? 15.867 1.871 -16.657 1.00 97.88 130 VAL A O 1
ATOM 1065 N N . MET A 1 131 ? 17.236 1.463 -14.931 1.00 97.62 131 MET A N 1
ATOM 1066 C CA . MET A 1 131 ? 18.392 2.180 -15.491 1.00 97.62 131 MET A CA 1
ATOM 1067 C C . MET A 1 131 ? 18.806 1.612 -16.853 1.00 97.62 131 MET A C 1
ATOM 1069 O O . MET A 1 131 ? 19.083 2.370 -17.782 1.00 97.62 131 MET A O 1
ATOM 1073 N N . LYS A 1 132 ? 18.789 0.280 -17.001 1.00 97.00 132 LYS A N 1
ATOM 1074 C CA . LYS A 1 132 ? 19.119 -0.418 -18.257 1.00 97.00 132 LYS A CA 1
ATOM 1075 C C . LYS A 1 132 ? 18.170 -0.089 -19.413 1.00 97.00 132 LYS A C 1
ATOM 1077 O O . LYS A 1 132 ? 18.551 -0.264 -20.565 1.00 97.00 132 LYS A O 1
ATOM 1082 N N . LEU A 1 133 ? 16.961 0.404 -19.131 1.00 97.62 133 LEU A N 1
ATOM 1083 C CA . LEU A 1 133 ? 16.015 0.843 -20.162 1.00 97.62 133 LEU A CA 1
ATOM 1084 C C . LEU A 1 133 ? 16.416 2.182 -20.800 1.00 97.62 133 LEU A C 1
ATOM 1086 O O . LEU A 1 133 ? 15.860 2.536 -21.835 1.00 97.62 133 LEU A O 1
ATOM 1090 N N . ASN A 1 134 ? 17.347 2.927 -20.184 1.00 97.44 134 ASN A N 1
ATOM 1091 C CA . ASN A 1 134 ? 17.834 4.225 -20.656 1.00 97.44 134 ASN A CA 1
ATOM 1092 C C . ASN A 1 134 ? 16.697 5.212 -21.004 1.00 97.44 134 ASN A C 1
ATOM 1094 O O . ASN A 1 134 ? 16.702 5.877 -22.041 1.00 97.44 134 ASN A O 1
ATOM 1098 N N . VAL A 1 135 ? 15.675 5.269 -20.144 1.00 97.19 135 VAL A N 1
ATOM 1099 C CA . VAL A 1 135 ? 14.499 6.117 -20.365 1.00 97.19 135 VAL A CA 1
ATOM 1100 C C . VAL A 1 135 ? 14.881 7.586 -20.208 1.00 97.19 135 VAL A C 1
ATOM 1102 O O . VAL A 1 135 ? 15.396 7.989 -19.163 1.00 97.19 135 VAL A O 1
ATOM 1105 N N . SER A 1 136 ? 14.575 8.406 -21.216 1.00 96.75 136 SER A N 1
ATOM 1106 C CA . SER A 1 136 ? 14.904 9.832 -21.195 1.00 96.75 136 SER A CA 1
ATOM 1107 C C . SER A 1 136 ? 14.263 10.570 -20.010 1.00 96.75 136 SER A C 1
ATOM 1109 O O . SER A 1 136 ? 13.211 10.197 -19.476 1.00 96.75 136 SER A O 1
ATOM 1111 N N . PHE A 1 137 ? 14.925 11.632 -19.562 1.00 95.38 137 PHE A N 1
ATOM 1112 C CA . PHE A 1 137 ? 14.467 12.485 -18.470 1.00 95.38 137 PHE A CA 1
ATOM 1113 C C . PHE A 1 137 ? 13.951 13.830 -19.018 1.00 95.38 137 PHE A C 1
ATOM 1115 O O . PHE A 1 137 ? 14.540 14.337 -19.972 1.00 95.38 137 PHE A O 1
ATOM 1122 N N . PRO A 1 138 ? 12.891 14.439 -18.440 1.00 93.88 138 PRO A N 1
ATOM 1123 C CA . PRO A 1 138 ? 12.030 13.925 -17.363 1.00 93.88 138 PRO A CA 1
ATOM 1124 C C . PRO A 1 138 ? 10.792 13.160 -17.861 1.00 93.88 138 PRO A C 1
ATOM 1126 O O . PRO A 1 138 ? 10.098 12.542 -17.057 1.00 93.88 138 PRO A O 1
ATOM 1129 N N . PHE A 1 139 ? 10.511 13.200 -19.168 1.00 94.81 139 PHE A N 1
ATOM 1130 C CA . PHE A 1 139 ? 9.245 12.734 -19.756 1.00 94.81 139 PHE A CA 1
ATOM 1131 C C . PHE A 1 139 ? 9.349 11.412 -20.523 1.00 94.81 139 PHE A C 1
ATOM 1133 O O . PHE A 1 139 ? 8.369 10.985 -21.132 1.00 94.81 139 PHE A O 1
ATOM 1140 N N . GLY A 1 140 ? 10.527 10.784 -20.556 1.00 94.25 140 GLY A N 1
ATOM 1141 C CA . GLY A 1 140 ? 10.705 9.524 -21.265 1.00 94.25 140 GLY A CA 1
ATOM 1142 C C . GLY A 1 140 ? 9.757 8.461 -20.736 1.00 94.25 140 GLY A C 1
ATOM 1143 O O . GLY A 1 140 ? 9.548 8.349 -19.530 1.00 94.25 140 GLY A O 1
ATOM 1144 N N . ARG A 1 141 ? 9.188 7.677 -21.648 1.00 94.19 141 ARG A N 1
ATOM 1145 C CA . ARG A 1 141 ? 8.201 6.651 -21.322 1.00 94.19 141 ARG A CA 1
ATOM 1146 C C . ARG A 1 141 ? 8.885 5.321 -21.025 1.00 94.19 141 ARG A C 1
ATOM 1148 O O . ARG A 1 141 ? 9.761 4.902 -21.780 1.00 94.19 141 ARG A O 1
ATOM 1155 N N . ILE A 1 142 ? 8.450 4.635 -19.969 1.00 97.12 142 ILE A N 1
ATOM 1156 C CA . ILE A 1 142 ? 8.816 3.229 -19.758 1.00 97.12 142 ILE A CA 1
ATOM 1157 C C . ILE A 1 142 ? 8.228 2.395 -20.913 1.00 97.12 142 ILE A C 1
ATOM 1159 O O . ILE A 1 142 ? 7.039 2.535 -21.202 1.00 97.12 142 ILE A O 1
ATOM 1163 N N . PRO A 1 143 ? 9.018 1.533 -21.584 1.00 97.62 143 PRO A N 1
ATOM 1164 C CA . PRO A 1 143 ? 8.513 0.668 -22.647 1.00 97.62 143 PRO A CA 1
ATOM 1165 C C . PRO A 1 143 ? 7.357 -0.229 -22.187 1.00 97.62 143 PRO A C 1
ATOM 1167 O O . PRO A 1 143 ? 7.392 -0.776 -21.084 1.00 97.62 143 PRO A O 1
ATOM 1170 N N . ASP A 1 144 ? 6.379 -0.459 -23.065 1.00 97.94 144 ASP A N 1
ATOM 1171 C CA . ASP A 1 144 ? 5.139 -1.191 -22.748 1.00 97.94 144 ASP A CA 1
ATOM 1172 C C . ASP A 1 144 ? 5.379 -2.573 -22.141 1.00 97.94 144 ASP A C 1
ATOM 1174 O O . ASP A 1 144 ? 4.695 -2.967 -21.198 1.00 97.94 144 ASP A O 1
ATOM 1178 N N . PHE A 1 145 ? 6.373 -3.310 -22.646 1.00 97.62 145 PHE A N 1
ATOM 1179 C CA . PHE A 1 145 ? 6.701 -4.633 -22.114 1.00 97.62 145 PHE A CA 1
ATOM 1180 C C . PHE A 1 145 ? 7.139 -4.565 -20.643 1.00 97.62 145 PHE A C 1
ATOM 1182 O O . PHE A 1 145 ? 6.811 -5.458 -19.867 1.00 97.62 145 PHE A O 1
ATOM 1189 N N . PHE A 1 146 ? 7.861 -3.512 -20.248 1.00 98.19 146 PHE A N 1
ATOM 1190 C CA . PHE A 1 146 ? 8.333 -3.334 -18.879 1.00 98.19 146 PHE A CA 1
ATOM 1191 C C . PHE A 1 146 ? 7.233 -2.745 -17.993 1.00 98.19 146 PHE A C 1
ATOM 1193 O O . PHE A 1 146 ? 7.072 -3.190 -16.863 1.00 98.19 146 PHE A O 1
ATOM 1200 N N . MET A 1 147 ? 6.412 -1.831 -18.520 1.00 98.19 147 MET A N 1
ATOM 1201 C CA . MET A 1 147 ? 5.233 -1.302 -17.823 1.00 98.19 147 MET A CA 1
ATOM 1202 C C . MET A 1 147 ? 4.242 -2.419 -17.463 1.00 98.19 147 MET A C 1
ATOM 1204 O O . MET A 1 147 ? 3.816 -2.506 -16.316 1.00 98.19 147 MET A O 1
ATOM 1208 N N . LYS A 1 148 ? 3.961 -3.353 -18.386 1.00 98.44 148 LYS A N 1
ATOM 1209 C CA . LYS A 1 148 ? 3.153 -4.544 -18.070 1.00 98.44 148 LYS A CA 1
ATOM 1210 C C . LYS A 1 148 ? 3.756 -5.374 -16.937 1.00 98.44 148 LYS A C 1
ATOM 1212 O O . LYS A 1 148 ? 3.019 -5.895 -16.110 1.00 98.44 148 LYS A O 1
ATOM 1217 N N . ARG A 1 149 ? 5.085 -5.498 -16.875 1.00 98.38 149 ARG A N 1
ATOM 1218 C CA . ARG A 1 149 ? 5.744 -6.203 -15.766 1.00 98.38 149 ARG A CA 1
ATOM 1219 C C . ARG A 1 149 ? 5.652 -5.430 -14.453 1.00 98.38 149 ARG A C 1
ATOM 1221 O O . ARG A 1 149 ? 5.464 -6.060 -13.426 1.00 98.38 149 ARG A O 1
ATOM 1228 N N . ILE A 1 150 ? 5.741 -4.100 -14.467 1.00 98.44 150 ILE A N 1
ATOM 1229 C CA . ILE A 1 150 ? 5.507 -3.282 -13.267 1.00 98.44 150 ILE A CA 1
ATOM 1230 C C . ILE A 1 150 ? 4.108 -3.560 -12.709 1.00 98.44 150 ILE A C 1
ATOM 1232 O O . ILE A 1 150 ? 4.001 -3.898 -11.536 1.00 98.44 150 ILE A O 1
ATOM 1236 N N . ILE A 1 151 ? 3.070 -3.499 -13.552 1.00 98.56 151 ILE A N 1
ATOM 1237 C CA . ILE A 1 151 ? 1.680 -3.775 -13.148 1.00 98.56 151 ILE A CA 1
ATOM 1238 C C . ILE A 1 151 ? 1.553 -5.205 -12.607 1.00 98.56 151 ILE A C 1
ATOM 1240 O O . ILE A 1 151 ? 1.098 -5.399 -11.489 1.00 98.56 151 ILE A O 1
ATOM 1244 N N . GLN A 1 152 ? 2.070 -6.201 -13.337 1.00 98.62 152 GLN A N 1
ATOM 1245 C CA . GLN A 1 152 ? 2.062 -7.604 -12.904 1.00 98.62 152 GLN A CA 1
ATOM 1246 C C . GLN A 1 152 ? 2.667 -7.800 -11.501 1.00 98.62 152 GLN A C 1
ATOM 1248 O O . GLN A 1 152 ? 2.167 -8.579 -10.694 1.00 98.62 152 GLN A O 1
ATOM 1253 N N . TYR A 1 153 ? 3.787 -7.131 -11.226 1.00 98.50 153 TYR A N 1
ATOM 1254 C CA . TYR A 1 153 ? 4.511 -7.259 -9.964 1.00 98.50 153 TYR A CA 1
ATOM 1255 C C . TYR A 1 153 ? 3.854 -6.467 -8.838 1.00 98.50 153 TYR A C 1
ATOM 1257 O O . TYR A 1 153 ? 3.911 -6.903 -7.687 1.00 98.50 153 TYR A O 1
ATOM 1265 N N . TYR A 1 154 ? 3.233 -5.333 -9.160 1.00 98.50 154 TYR A N 1
ATOM 1266 C CA . TYR A 1 154 ? 2.381 -4.601 -8.236 1.00 98.50 154 TYR A CA 1
ATOM 1267 C C . TYR A 1 154 ? 1.206 -5.488 -7.802 1.00 98.50 154 TYR A C 1
ATOM 1269 O O . TYR A 1 154 ? 1.065 -5.748 -6.611 1.00 98.50 154 TYR A O 1
ATOM 1277 N N . ASP A 1 155 ? 0.463 -6.065 -8.752 1.00 98.31 155 ASP A N 1
ATOM 1278 C CA . ASP A 1 155 ? -0.678 -6.953 -8.486 1.00 98.31 155 ASP A CA 1
ATOM 1279 C C . ASP A 1 155 ? -0.270 -8.188 -7.666 1.00 98.31 155 ASP A C 1
ATOM 1281 O O . ASP A 1 155 ? -0.923 -8.546 -6.686 1.00 98.31 155 ASP A O 1
ATOM 1285 N N . ALA A 1 156 ? 0.868 -8.810 -7.995 1.00 98.56 156 ALA A N 1
ATOM 1286 C CA . ALA A 1 156 ? 1.401 -9.931 -7.222 1.00 98.56 156 ALA A CA 1
ATOM 1287 C C . ALA A 1 156 ? 1.815 -9.531 -5.795 1.00 98.56 156 ALA A C 1
ATOM 1289 O O . ALA A 1 156 ? 1.627 -10.309 -4.860 1.00 98.56 156 ALA A O 1
ATOM 1290 N N . SER A 1 157 ? 2.341 -8.316 -5.613 1.00 98.50 157 SER A N 1
ATOM 1291 C CA . SER A 1 157 ? 2.644 -7.769 -4.287 1.00 98.50 157 SER A CA 1
ATOM 1292 C C . SER A 1 157 ? 1.370 -7.495 -3.485 1.00 98.50 157 SER A C 1
ATOM 1294 O O . SER A 1 157 ? 1.369 -7.706 -2.277 1.00 98.50 157 SER A O 1
ATOM 1296 N N . VAL A 1 158 ? 0.289 -7.055 -4.138 1.00 98.44 158 VAL A N 1
ATOM 1297 C CA . VAL A 1 158 ? -1.024 -6.869 -3.504 1.00 98.44 158 VAL A CA 1
ATOM 1298 C C . VAL A 1 158 ? -1.598 -8.211 -3.055 1.00 98.44 158 VAL A C 1
ATOM 1300 O O . VAL A 1 158 ? -1.962 -8.333 -1.894 1.00 98.44 158 VAL A O 1
ATOM 1303 N N . THR A 1 159 ? -1.601 -9.242 -3.909 1.00 98.62 159 THR A N 1
ATOM 1304 C CA . THR A 1 159 ? -2.061 -10.591 -3.515 1.00 98.62 159 THR A CA 1
ATOM 1305 C C . THR A 1 159 ? -1.225 -11.188 -2.387 1.00 98.62 159 THR A C 1
ATOM 1307 O O . THR A 1 159 ? -1.758 -11.865 -1.518 1.00 98.62 159 THR A O 1
ATOM 1310 N N . TYR A 1 160 ? 0.081 -10.921 -2.365 1.00 98.62 160 TYR A N 1
ATOM 1311 C CA . TYR A 1 160 ? 0.915 -11.306 -1.231 1.00 98.62 160 TYR A CA 1
ATOM 1312 C C . TYR A 1 160 ? 0.427 -10.682 0.081 1.00 98.62 160 TYR A C 1
ATOM 1314 O O . TYR A 1 160 ? 0.324 -11.391 1.074 1.00 98.62 160 TYR A O 1
ATOM 1322 N N . ILE A 1 161 ? 0.099 -9.388 0.090 1.00 98.44 161 ILE A N 1
ATOM 1323 C CA . ILE A 1 161 ? -0.411 -8.725 1.296 1.00 98.44 161 ILE A CA 1
ATOM 1324 C C . ILE A 1 161 ? -1.826 -9.172 1.654 1.00 98.44 161 ILE A C 1
ATOM 1326 O O . ILE A 1 161 ? -2.105 -9.344 2.836 1.00 98.44 161 ILE A O 1
ATOM 1330 N N . ASP A 1 162 ? -2.683 -9.413 0.665 1.00 98.31 162 ASP A N 1
ATOM 1331 C CA . ASP A 1 162 ? -4.020 -9.979 0.868 1.00 98.31 162 ASP A CA 1
ATOM 1332 C C . ASP A 1 162 ? -3.958 -11.309 1.642 1.00 98.31 162 ASP A C 1
ATOM 1334 O O . ASP A 1 162 ? -4.618 -11.462 2.670 1.00 98.31 162 ASP A O 1
ATOM 1338 N N . ASP A 1 163 ? -3.056 -12.215 1.244 1.00 98.44 163 ASP A N 1
ATOM 1339 C CA . ASP A 1 163 ? -2.800 -13.466 1.965 1.00 98.44 163 ASP A CA 1
ATOM 1340 C C . ASP A 1 163 ? -2.397 -13.227 3.436 1.00 98.44 163 ASP A C 1
ATOM 1342 O O . ASP A 1 163 ? -2.916 -13.899 4.332 1.00 98.44 163 ASP A O 1
ATOM 1346 N N . LEU A 1 164 ? -1.486 -12.276 3.703 1.00 98.44 164 LEU A N 1
ATOM 1347 C CA . LEU A 1 164 ? -1.019 -11.980 5.068 1.00 98.44 164 LEU A CA 1
ATOM 1348 C C . LEU A 1 164 ? -2.112 -11.339 5.928 1.00 98.44 164 LEU A C 1
ATOM 1350 O O . LEU A 1 164 ? -2.234 -11.662 7.109 1.00 98.44 164 LEU A O 1
ATOM 1354 N N . ILE A 1 165 ? -2.922 -10.449 5.349 1.00 97.69 165 ILE A N 1
ATOM 1355 C CA . ILE A 1 165 ? -4.103 -9.891 6.015 1.00 97.69 165 ILE A CA 1
ATOM 1356 C C . ILE A 1 165 ? -5.059 -11.032 6.370 1.00 97.69 165 ILE A C 1
ATOM 1358 O O . ILE A 1 165 ? -5.527 -11.099 7.505 1.00 97.69 165 ILE A O 1
ATOM 1362 N N . GLY A 1 166 ? -5.287 -11.971 5.448 1.00 97.75 166 GLY A N 1
ATOM 1363 C CA . GLY A 1 166 ? -6.118 -13.150 5.678 1.00 97.75 166 GLY A CA 1
ATOM 1364 C C . GLY A 1 166 ? -5.682 -13.990 6.884 1.00 97.75 166 GLY A C 1
ATOM 1365 O O . GLY A 1 166 ? -6.542 -14.463 7.626 1.00 97.75 166 GLY A O 1
ATOM 1366 N N . GLU A 1 167 ? -4.375 -14.147 7.124 1.00 98.25 167 GLU A N 1
ATOM 1367 C CA . GLU A 1 167 ? -3.858 -14.832 8.324 1.00 98.25 167 GLU A CA 1
ATOM 1368 C C . GLU A 1 167 ? -4.254 -14.111 9.621 1.00 98.25 167 GLU A C 1
ATOM 1370 O O . GLU A 1 167 ? -4.675 -14.748 10.587 1.00 98.25 167 GLU A O 1
ATOM 1375 N N . ILE A 1 168 ? -4.169 -12.777 9.640 1.00 97.62 168 ILE A N 1
ATOM 1376 C CA . ILE A 1 168 ? -4.569 -11.971 10.801 1.00 97.62 168 ILE A CA 1
ATOM 1377 C C . ILE A 1 168 ? -6.082 -12.054 11.007 1.00 97.62 168 ILE A C 1
ATOM 1379 O O . ILE A 1 168 ? -6.531 -12.291 12.127 1.00 97.62 168 ILE A O 1
ATOM 1383 N N . LEU A 1 169 ? -6.871 -11.892 9.939 1.00 96.06 169 LEU A N 1
ATOM 1384 C CA . LEU A 1 169 ? -8.334 -11.912 10.013 1.00 96.06 169 LEU A CA 1
ATOM 1385 C C . LEU A 1 169 ? -8.863 -13.244 10.551 1.00 96.06 169 LEU A C 1
ATOM 1387 O O . LEU A 1 169 ? -9.742 -13.235 11.407 1.00 96.06 169 LEU A O 1
ATOM 1391 N N . ARG A 1 170 ? -8.277 -14.377 10.140 1.00 96.81 170 ARG A N 1
ATOM 1392 C CA . ARG A 1 170 ? -8.616 -15.702 10.692 1.00 96.81 170 ARG A CA 1
ATOM 1393 C C . ARG A 1 170 ? -8.419 -15.785 12.205 1.00 96.81 170 ARG A C 1
ATOM 1395 O O . ARG A 1 170 ? -9.151 -16.502 12.878 1.00 96.81 170 ARG A O 1
ATOM 1402 N N . LYS A 1 171 ? -7.439 -15.065 12.759 1.00 95.06 171 LYS A N 1
ATOM 1403 C CA . LYS A 1 171 ? -7.145 -15.092 14.199 1.00 95.06 171 LYS A CA 1
ATOM 1404 C C . LYS A 1 171 ? -8.165 -14.319 15.040 1.00 95.06 171 LYS A C 1
ATOM 1406 O O . LYS A 1 171 ? -8.304 -14.604 16.227 1.00 95.06 171 LYS A O 1
ATOM 1411 N N . ILE A 1 172 ? -8.860 -13.359 14.434 1.00 93.56 172 ILE A N 1
ATOM 1412 C CA . ILE A 1 172 ? -9.854 -12.492 15.086 1.00 93.56 172 ILE A CA 1
ATOM 1413 C C . ILE A 1 172 ? -11.279 -12.743 14.573 1.00 93.56 172 ILE A C 1
ATOM 1415 O O . ILE A 1 172 ? -12.190 -11.961 14.835 1.00 93.56 172 ILE A O 1
ATOM 1419 N N . GLU A 1 173 ? -11.491 -13.822 13.823 1.00 91.62 173 GLU A N 1
ATOM 1420 C CA . GLU A 1 173 ? -12.814 -14.177 13.323 1.00 91.62 173 GLU A CA 1
ATOM 1421 C C . GLU A 1 173 ? -13.771 -14.461 14.493 1.00 91.62 173 GLU A C 1
ATOM 1423 O O . GLU A 1 173 ? -13.432 -15.157 15.451 1.00 91.62 173 GLU A O 1
ATOM 1428 N N . GLY A 1 174 ? -14.973 -13.882 14.435 1.00 87.75 174 GLY A N 1
ATOM 1429 C CA . GLY A 1 174 ? -15.988 -14.025 15.483 1.00 87.75 174 GLY A CA 1
ATOM 1430 C C . GLY A 1 174 ? -15.700 -13.256 16.777 1.00 87.75 174 GLY A C 1
ATOM 1431 O O . GLY A 1 174 ? -16.486 -13.353 17.720 1.00 87.75 174 GLY A O 1
ATOM 1432 N N . THR A 1 175 ? -14.615 -12.478 16.851 1.00 89.38 175 THR A N 1
ATOM 1433 C CA . THR A 1 175 ? -14.361 -11.599 17.997 1.00 89.38 175 THR A CA 1
ATOM 1434 C C . THR A 1 175 ? -15.060 -10.253 17.820 1.00 89.38 175 THR A C 1
ATOM 1436 O O . THR A 1 175 ? -15.372 -9.824 16.711 1.00 89.38 175 THR A O 1
ATOM 1439 N N . ASN A 1 176 ? -15.260 -9.524 18.918 1.00 88.62 176 ASN A N 1
ATOM 1440 C CA . ASN A 1 176 ? -15.787 -8.161 18.868 1.00 88.62 176 ASN A CA 1
ATOM 1441 C C . ASN A 1 176 ? -14.669 -7.154 18.515 1.00 88.62 176 ASN A C 1
ATOM 1443 O O . ASN A 1 176 ? -14.308 -6.308 19.329 1.00 88.62 176 ASN A O 1
ATOM 1447 N N . THR A 1 177 ? -14.087 -7.290 17.320 1.00 91.19 177 THR A N 1
ATOM 1448 C CA . THR A 1 177 ? -12.975 -6.469 16.812 1.00 91.19 177 THR A CA 1
ATOM 1449 C C . THR A 1 177 ? -13.426 -5.599 15.645 1.00 91.19 177 THR A C 1
ATOM 1451 O O . THR A 1 177 ? -13.946 -6.109 14.658 1.00 91.19 177 THR A O 1
ATOM 1454 N N . ILE A 1 178 ? -13.179 -4.289 15.718 1.00 93.88 178 ILE A N 1
ATOM 1455 C CA . ILE A 1 178 ? -13.303 -3.398 14.558 1.00 93.88 178 ILE A CA 1
ATOM 1456 C C . ILE A 1 178 ? -12.118 -3.678 13.617 1.00 93.88 178 ILE A C 1
ATOM 1458 O O . ILE A 1 178 ? -10.985 -3.883 14.038 1.00 93.88 178 ILE A O 1
ATOM 1462 N N . VAL A 1 179 ? -12.333 -3.703 12.310 1.00 95.19 179 VAL A N 1
ATOM 1463 C CA . VAL A 1 179 ? -11.229 -3.885 11.353 1.00 95.19 179 VAL A CA 1
ATOM 1464 C C . VAL A 1 179 ? -11.251 -2.734 10.375 1.00 95.19 179 VAL A C 1
ATOM 1466 O O . VAL A 1 179 ? -12.289 -2.462 9.781 1.00 95.19 179 VAL A O 1
ATOM 1469 N N . VAL A 1 180 ? -10.108 -2.066 10.205 1.00 96.75 180 VAL A N 1
ATOM 1470 C CA . VAL A 1 180 ? -9.935 -1.015 9.203 1.00 96.75 180 VAL A CA 1
ATOM 1471 C C . VAL A 1 180 ? -8.863 -1.451 8.208 1.00 96.75 180 VAL A C 1
ATOM 1473 O O . VAL A 1 180 ? -7.718 -1.697 8.566 1.00 96.75 180 VAL A O 1
ATOM 1476 N N . VAL A 1 181 ? -9.211 -1.528 6.930 1.00 96.94 181 VAL A N 1
ATOM 1477 C CA . VAL A 1 181 ? -8.235 -1.752 5.856 1.00 96.94 181 VAL A CA 1
ATOM 1478 C C . VAL A 1 181 ? -8.166 -0.485 5.022 1.00 96.94 181 VAL A C 1
ATOM 1480 O O . VAL A 1 181 ? -9.181 -0.035 4.493 1.00 96.94 181 VAL A O 1
ATOM 1483 N N . THR A 1 182 ? -6.977 0.113 4.941 1.00 97.75 182 THR A N 1
ATOM 1484 C CA . THR A 1 182 ? -6.741 1.350 4.190 1.00 97.75 182 THR A CA 1
ATOM 1485 C C . THR A 1 182 ? -5.323 1.411 3.627 1.00 97.75 182 THR A C 1
ATOM 1487 O O . THR A 1 182 ? -4.469 0.607 3.989 1.00 97.75 182 THR A O 1
ATOM 1490 N N . SER A 1 183 ? -5.069 2.373 2.742 1.00 95.94 183 SER A N 1
ATOM 1491 C CA . SER A 1 183 ? -3.721 2.773 2.315 1.00 95.94 183 SER A CA 1
ATOM 1492 C C . SER A 1 183 ? -3.415 4.195 2.792 1.00 95.94 183 SER A C 1
ATOM 1494 O O . SER A 1 183 ? -4.334 4.938 3.138 1.00 95.94 183 SER A O 1
ATOM 1496 N N . ASP A 1 184 ? -2.140 4.580 2.803 1.00 95.25 184 ASP A N 1
ATOM 1497 C CA . ASP A 1 184 ? -1.702 5.960 3.035 1.00 95.25 184 ASP A CA 1
ATOM 1498 C C . ASP A 1 184 ? -1.873 6.830 1.775 1.00 95.25 184 ASP A C 1
ATOM 1500 O O . ASP A 1 184 ? -2.247 7.998 1.866 1.00 95.25 184 ASP A O 1
ATOM 1504 N N . HIS A 1 185 ? -1.637 6.248 0.597 1.00 97.56 185 HIS A N 1
ATOM 1505 C CA . HIS A 1 185 ? -1.823 6.867 -0.711 1.00 97.56 185 HIS A CA 1
ATOM 1506 C C . HIS A 1 185 ? -2.020 5.809 -1.818 1.00 97.56 185 HIS A C 1
ATOM 1508 O O . HIS A 1 185 ? -1.903 4.601 -1.596 1.00 97.56 185 HIS A O 1
ATOM 1514 N N . GLY A 1 186 ? -2.316 6.259 -3.037 1.00 95.94 186 GLY A N 1
ATOM 1515 C CA . GLY A 1 186 ? -2.361 5.430 -4.245 1.00 95.94 186 GLY A CA 1
ATOM 1516 C C . GLY A 1 186 ? -1.002 5.324 -4.954 1.00 95.94 186 GLY A C 1
ATOM 1517 O O . GLY A 1 186 ? 0.012 5.836 -4.480 1.00 95.94 186 GLY A O 1
ATOM 1518 N N . TRP A 1 187 ? -0.926 4.640 -6.096 1.00 97.19 187 TRP A N 1
ATOM 1519 C CA . TRP A 1 187 ? 0.331 4.492 -6.843 1.00 97.19 187 TRP A CA 1
ATOM 1520 C C . TRP A 1 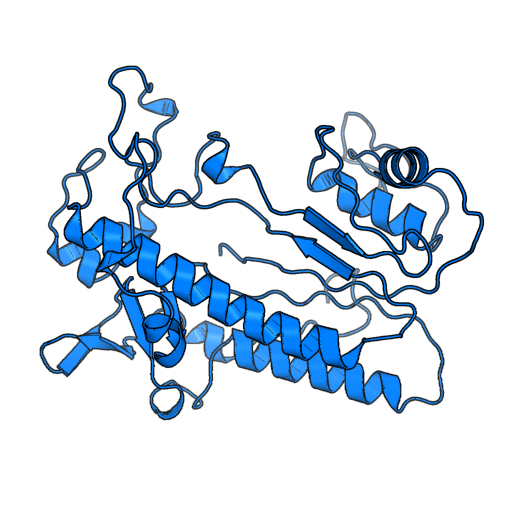187 ? 0.057 4.356 -8.341 1.00 97.19 187 TRP A C 1
ATOM 1522 O O . TRP A 1 187 ? -0.503 3.356 -8.782 1.00 97.19 187 TRP A O 1
ATOM 1532 N N . SER A 1 188 ? 0.482 5.341 -9.132 1.00 97.12 188 SER A N 1
ATOM 1533 C CA . SER A 1 188 ? 0.386 5.293 -10.592 1.00 97.12 188 SER A CA 1
ATOM 1534 C C . SER A 1 188 ? 1.290 4.200 -11.149 1.00 97.12 188 SER A C 1
ATOM 1536 O O . SER A 1 188 ? 2.476 4.134 -10.811 1.00 97.12 188 SER A O 1
ATOM 1538 N N . ALA A 1 189 ? 0.740 3.373 -12.036 1.00 95.25 189 ALA A N 1
ATOM 1539 C CA . ALA A 1 189 ? 1.421 2.251 -12.679 1.00 95.25 189 ALA A CA 1
ATOM 1540 C C . ALA A 1 189 ? 1.489 2.418 -14.208 1.00 95.25 189 ALA A C 1
ATOM 1542 O O . ALA A 1 189 ? 1.586 1.444 -14.958 1.00 95.25 189 ALA A O 1
ATOM 1543 N N . GLY A 1 190 ? 1.478 3.669 -14.670 1.00 95.62 190 GLY A N 1
ATOM 1544 C CA . GLY A 1 190 ? 1.576 4.050 -16.072 1.00 95.62 190 GLY A CA 1
ATOM 1545 C C . GLY A 1 190 ? 0.531 5.075 -16.498 1.00 95.62 190 GLY A C 1
ATOM 1546 O O . GLY A 1 190 ? 0.720 5.696 -17.541 1.00 95.62 190 GLY A O 1
ATOM 1547 N N . GLU A 1 191 ? -0.543 5.282 -15.730 1.00 97.19 191 GLU A N 1
ATOM 1548 C CA . GLU A 1 191 ? -1.580 6.283 -15.997 1.00 97.19 191 GLU A CA 1
ATOM 1549 C C . GLU A 1 191 ? -0.964 7.663 -16.205 1.00 97.19 191 GLU A C 1
ATOM 1551 O O . GLU A 1 191 ? -0.086 8.099 -15.463 1.00 97.19 191 GLU A O 1
ATOM 1556 N N . HIS A 1 192 ? -1.401 8.351 -17.257 1.00 96.31 192 HIS A N 1
ATOM 1557 C CA . HIS A 1 192 ? -0.842 9.629 -17.690 1.00 96.31 192 HIS A CA 1
ATOM 1558 C C . HIS A 1 192 ? 0.665 9.585 -17.994 1.00 96.31 192 HIS A C 1
ATOM 1560 O O . HIS A 1 192 ? 1.288 10.632 -18.113 1.00 96.31 192 HIS A O 1
ATOM 1566 N N . GLY A 1 193 ? 1.266 8.403 -18.166 1.00 95.25 193 GLY A N 1
ATOM 1567 C CA . GLY A 1 193 ? 2.713 8.213 -18.286 1.00 95.25 193 GLY A CA 1
ATOM 1568 C C . GLY A 1 193 ? 3.470 8.337 -16.957 1.00 95.25 193 GLY A C 1
ATOM 1569 O O . GLY A 1 193 ? 4.703 8.324 -16.964 1.00 95.25 193 GLY A O 1
ATOM 1570 N N . GLU A 1 194 ? 2.756 8.478 -15.841 1.00 96.44 194 GLU A N 1
ATOM 1571 C CA . GLU A 1 194 ? 3.315 8.642 -14.507 1.00 96.44 194 GLU A CA 1
ATOM 1572 C C . GLU A 1 194 ? 3.502 7.301 -13.799 1.00 96.44 194 GLU A C 1
ATOM 1574 O O . GLU A 1 194 ? 2.788 6.326 -14.033 1.00 96.44 194 GLU A O 1
ATOM 1579 N N . PHE A 1 195 ? 4.462 7.283 -12.879 1.00 97.38 195 PHE A N 1
ATOM 1580 C CA . PHE A 1 195 ? 4.639 6.211 -11.913 1.00 97.38 195 PHE A CA 1
ATOM 1581 C C . PHE A 1 195 ? 4.729 6.806 -10.510 1.00 97.38 195 PHE A C 1
ATOM 1583 O O . PHE A 1 195 ? 5.046 7.983 -10.364 1.00 97.38 195 PHE A O 1
ATOM 1590 N N . SER A 1 196 ? 4.564 5.994 -9.467 1.00 95.69 196 SER A N 1
ATOM 1591 C CA . SER A 1 196 ? 4.627 6.463 -8.072 1.00 95.69 196 SER A CA 1
ATOM 1592 C C . SER A 1 196 ? 3.437 7.342 -7.664 1.00 95.69 196 SER A C 1
ATOM 1594 O O . SER A 1 196 ? 2.351 7.195 -8.205 1.00 95.69 196 SER A O 1
ATOM 1596 N N . LYS A 1 197 ? 3.599 8.177 -6.633 1.00 94.75 197 LYS A N 1
ATOM 1597 C CA . LYS A 1 197 ? 2.493 8.780 -5.871 1.00 94.75 197 LYS A CA 1
ATOM 1598 C C . LYS A 1 197 ? 2.494 10.306 -5.820 1.00 94.75 197 LYS A C 1
ATOM 1600 O O . LYS A 1 197 ? 1.607 10.902 -5.233 1.00 94.75 197 LYS A O 1
ATOM 1605 N N . TYR A 1 198 ? 3.515 10.955 -6.375 1.00 96.44 198 TYR A N 1
ATOM 1606 C CA . TYR A 1 198 ? 3.756 12.388 -6.172 1.00 96.44 198 TYR A CA 1
ATOM 1607 C C . TYR A 1 198 ? 2.868 13.252 -7.081 1.00 96.44 198 TYR A C 1
ATOM 1609 O O . TYR A 1 198 ? 3.373 14.049 -7.865 1.00 96.44 198 TYR A O 1
ATOM 1617 N N . SER A 1 199 ? 1.557 13.032 -7.033 1.00 96.31 199 SER A N 1
ATOM 1618 C CA . SER A 1 199 ? 0.581 13.565 -7.977 1.00 96.31 199 SER A CA 1
ATOM 1619 C C . SER A 1 199 ? -0.762 13.808 -7.291 1.00 96.31 199 SER A C 1
ATOM 1621 O O . SER A 1 199 ? -1.071 13.178 -6.285 1.00 96.31 199 SER A O 1
ATOM 1623 N N . ASN A 1 200 ? -1.568 14.697 -7.869 1.00 97.75 200 ASN A N 1
ATOM 1624 C CA . ASN A 1 200 ? -2.934 14.980 -7.413 1.00 97.75 200 ASN A CA 1
ATOM 1625 C C . ASN A 1 200 ? -3.998 14.209 -8.211 1.00 97.75 200 ASN A C 1
ATOM 1627 O O . ASN A 1 200 ? -5.188 14.441 -8.020 1.00 97.75 200 ASN A O 1
ATOM 1631 N N . PHE A 1 201 ? -3.596 13.335 -9.139 1.00 97.50 201 PHE A N 1
ATOM 1632 C CA . PHE A 1 201 ? -4.538 12.443 -9.810 1.00 97.50 201 PHE A CA 1
ATOM 1633 C C . PHE A 1 201 ? -5.185 11.478 -8.816 1.00 97.50 201 PHE A C 1
ATOM 1635 O O . PHE A 1 201 ? -4.513 10.991 -7.910 1.00 97.50 201 PHE A O 1
ATOM 1642 N N . ASP A 1 202 ? -6.440 11.104 -9.076 1.00 97.50 202 ASP A N 1
ATOM 1643 C CA . ASP A 1 202 ? -7.179 10.113 -8.283 1.00 97.50 202 ASP A CA 1
ATOM 1644 C C . ASP A 1 202 ? -6.386 8.817 -8.067 1.00 97.50 202 ASP A C 1
ATOM 1646 O O . ASP A 1 202 ? -6.446 8.230 -6.998 1.00 97.50 202 ASP A O 1
ATOM 1650 N N . ILE A 1 203 ? -5.590 8.377 -9.046 1.00 95.62 203 ILE A N 1
ATOM 1651 C CA . ILE A 1 203 ? -4.756 7.166 -8.934 1.00 95.62 203 ILE A CA 1
ATOM 1652 C C . ILE A 1 203 ? -3.707 7.270 -7.813 1.00 95.62 203 ILE A C 1
ATOM 1654 O O . ILE A 1 203 ? -3.319 6.255 -7.238 1.00 95.62 203 ILE A O 1
ATOM 1658 N N . ALA A 1 204 ? -3.244 8.480 -7.498 1.00 96.25 204 ALA A N 1
ATOM 1659 C CA . ALA A 1 204 ? -2.266 8.741 -6.448 1.00 96.25 204 ALA A CA 1
ATOM 1660 C C . ALA A 1 204 ? -2.911 9.095 -5.098 1.00 96.25 204 ALA A C 1
ATOM 1662 O O . ALA A 1 204 ? -2.285 8.883 -4.062 1.00 96.25 204 ALA A O 1
ATOM 1663 N N . THR A 1 205 ? -4.144 9.608 -5.086 1.00 96.94 205 THR A N 1
ATOM 1664 C CA . THR A 1 205 ? -4.804 10.125 -3.872 1.00 96.94 205 THR A CA 1
ATOM 1665 C C . THR A 1 205 ? -5.946 9.248 -3.359 1.00 96.94 205 THR A C 1
ATOM 1667 O O . THR A 1 205 ? -6.222 9.250 -2.162 1.00 96.94 205 THR A O 1
ATOM 1670 N N . ARG A 1 206 ? -6.606 8.470 -4.224 1.00 97.31 206 ARG A N 1
ATOM 1671 C CA . ARG A 1 206 ? -7.703 7.575 -3.845 1.00 97.31 206 ARG A CA 1
ATOM 1672 C C . ARG A 1 206 ? -7.151 6.295 -3.229 1.00 97.31 206 ARG A C 1
ATOM 1674 O O . ARG A 1 206 ? -6.373 5.576 -3.853 1.00 97.31 206 ARG A O 1
ATOM 1681 N N .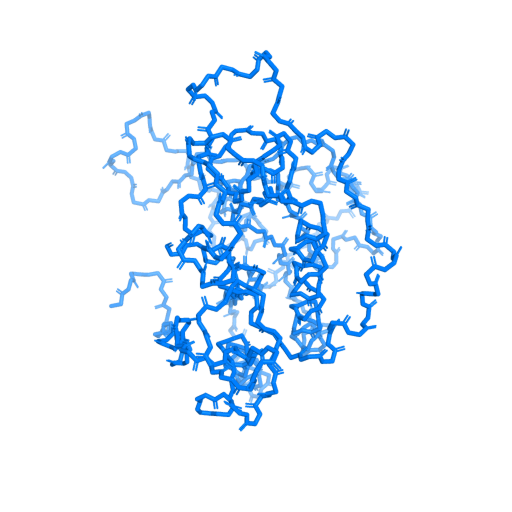 VAL A 1 207 ? -7.614 5.984 -2.025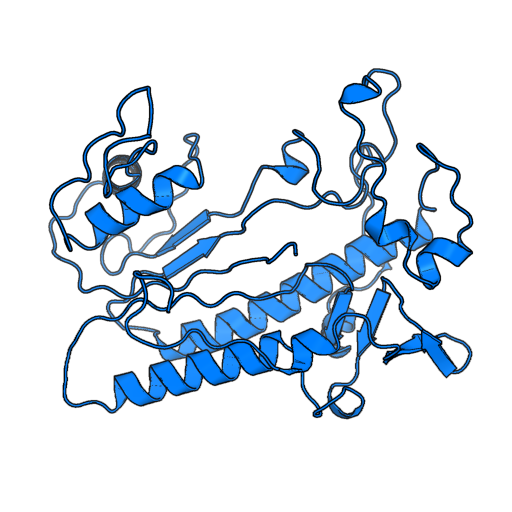 1.00 97.38 207 VAL A N 1
ATOM 1682 C CA . VAL A 1 207 ? -7.206 4.805 -1.252 1.00 97.38 207 VAL A CA 1
ATOM 1683 C C . VAL A 1 207 ? -8.399 3.879 -1.001 1.00 97.38 207 VAL A C 1
ATOM 1685 O O . VAL A 1 207 ? -9.538 4.356 -0.973 1.00 97.38 207 VAL A O 1
ATOM 1688 N N . PRO A 1 208 ? -8.184 2.561 -0.826 1.00 96.19 208 PRO A N 1
ATOM 1689 C CA . PRO A 1 208 ? -9.212 1.709 -0.242 1.00 96.19 208 PRO A CA 1
ATOM 1690 C C . PRO A 1 208 ? -9.504 2.182 1.186 1.00 96.19 208 PRO A C 1
ATOM 1692 O O . PRO A 1 208 ? -8.586 2.590 1.889 1.00 96.19 208 PRO A O 1
ATOM 1695 N N . LEU A 1 209 ? -10.762 2.109 1.612 1.00 96.50 209 LEU A N 1
ATOM 1696 C CA . LEU A 1 209 ? -11.161 2.313 3.001 1.00 96.50 209 LEU A CA 1
ATOM 1697 C C . LEU A 1 209 ? -12.318 1.364 3.310 1.00 96.50 209 LEU A C 1
ATOM 1699 O O . LEU A 1 209 ? -13.451 1.589 2.893 1.00 96.50 209 LEU A O 1
ATOM 1703 N N . ILE A 1 210 ? -12.012 0.278 4.012 1.00 95.75 210 ILE A N 1
ATOM 1704 C CA . ILE A 1 210 ? -12.978 -0.741 4.427 1.00 95.75 210 ILE A CA 1
ATOM 1705 C C . ILE A 1 210 ? -13.014 -0.738 5.947 1.00 95.75 210 ILE A C 1
ATOM 1707 O O . ILE A 1 210 ? -11.968 -0.843 6.585 1.00 95.75 210 ILE A O 1
ATOM 1711 N N . ILE A 1 211 ? -14.210 -0.626 6.525 1.00 94.81 211 ILE A N 1
ATOM 1712 C CA . ILE A 1 211 ? -14.406 -0.627 7.975 1.00 94.81 211 ILE A CA 1
ATOM 1713 C C . ILE A 1 211 ? -15.430 -1.703 8.329 1.00 94.81 211 ILE A C 1
ATOM 1715 O O . ILE A 1 211 ? -16.616 -1.565 8.034 1.00 94.81 211 ILE A O 1
ATOM 1719 N N . HIS A 1 212 ? -14.974 -2.764 8.986 1.00 92.69 212 HIS A N 1
ATOM 1720 C CA . HIS A 1 212 ? -15.841 -3.738 9.634 1.00 92.69 212 HIS A CA 1
ATOM 1721 C C . HIS A 1 212 ? -16.085 -3.308 11.079 1.00 92.69 212 HIS A C 1
ATOM 1723 O O . HIS A 1 212 ? -15.139 -3.113 11.840 1.00 92.69 212 HIS A O 1
ATOM 1729 N N . VAL A 1 213 ? -17.355 -3.189 11.459 1.00 92.00 213 VAL A N 1
ATOM 1730 C CA . VAL A 1 213 ? -17.773 -2.965 12.845 1.00 92.00 213 VAL A CA 1
ATOM 1731 C C . VAL A 1 213 ? -18.670 -4.137 13.240 1.00 92.00 213 VAL A C 1
ATOM 1733 O O . VAL A 1 213 ? -19.731 -4.295 12.622 1.00 92.00 213 VAL A O 1
ATOM 1736 N N . PRO A 1 214 ? -18.276 -4.958 14.232 1.00 87.75 214 PRO A N 1
ATOM 1737 C CA . PRO A 1 214 ? -19.096 -6.068 14.706 1.00 87.75 214 PRO A CA 1
ATOM 1738 C C . PRO A 1 214 ? -20.506 -5.597 15.046 1.00 87.75 214 PRO A C 1
ATOM 1740 O O . PRO A 1 214 ? -20.668 -4.517 15.600 1.00 87.75 214 PRO A O 1
ATOM 1743 N N . HIS A 1 215 ? -21.527 -6.387 14.714 1.00 84.94 215 HIS A N 1
ATOM 1744 C CA . HIS A 1 215 ? -22.940 -6.099 15.012 1.00 84.94 215 HIS A CA 1
ATOM 1745 C C . HIS A 1 215 ? -23.534 -4.828 14.376 1.00 84.94 215 HIS A C 1
ATOM 1747 O O . HIS A 1 215 ? -24.712 -4.549 14.596 1.00 84.94 215 HIS A O 1
ATOM 1753 N N . LEU A 1 216 ? -22.777 -4.074 13.569 1.00 84.31 216 LEU A N 1
ATOM 1754 C CA . LEU A 1 216 ? -23.326 -2.921 12.858 1.00 84.31 216 LEU A CA 1
ATOM 1755 C C . LEU A 1 216 ? -24.154 -3.367 11.648 1.00 84.31 216 LEU A C 1
ATOM 1757 O O . LEU A 1 216 ? -25.295 -2.950 11.505 1.00 84.31 216 LEU A O 1
ATOM 1761 N N . SER A 1 217 ? -23.598 -4.208 10.774 1.00 79.44 217 SER A N 1
ATOM 1762 C CA . SER A 1 217 ? -24.276 -4.689 9.566 1.00 79.44 217 SER A CA 1
ATOM 1763 C C . SER A 1 217 ? -23.810 -6.094 9.198 1.00 79.44 217 SER A C 1
ATOM 1765 O O . SER A 1 217 ? -22.615 -6.336 9.079 1.00 79.44 217 SER A O 1
ATOM 1767 N N . GLU A 1 218 ? -24.766 -6.991 8.952 1.00 76.62 218 GLU A N 1
ATOM 1768 C CA . GLU A 1 218 ? -24.538 -8.338 8.390 1.00 76.62 218 GLU A CA 1
ATOM 1769 C C . GLU A 1 218 ? -24.377 -8.311 6.855 1.00 76.62 218 GLU A C 1
ATOM 1771 O O . GLU A 1 218 ? -24.053 -9.318 6.232 1.00 76.62 218 GLU A O 1
ATOM 1776 N N . ARG A 1 219 ? -24.636 -7.160 6.219 1.00 83.69 219 ARG A N 1
ATOM 1777 C CA . ARG A 1 219 ? -24.509 -6.963 4.767 1.00 83.69 219 ARG A CA 1
ATOM 1778 C C . ARG A 1 219 ? -23.381 -5.998 4.428 1.00 83.69 219 ARG A C 1
ATOM 1780 O O . ARG A 1 219 ? -23.106 -5.067 5.189 1.00 83.69 219 ARG A O 1
ATOM 1787 N N . GLU A 1 220 ? -22.817 -6.168 3.238 1.00 87.44 220 GLU A N 1
ATOM 1788 C CA . GLU A 1 220 ? -21.946 -5.170 2.623 1.00 87.44 220 GLU A CA 1
ATOM 1789 C C . GLU A 1 220 ? -22.726 -3.871 2.369 1.00 87.44 220 GLU A C 1
ATOM 1791 O O . GLU A 1 220 ? -23.876 -3.889 1.915 1.00 87.44 220 GLU A O 1
ATOM 1796 N N . VAL A 1 221 ? -22.103 -2.737 2.691 1.00 90.25 221 VAL A N 1
ATOM 1797 C CA . VAL A 1 221 ? -22.660 -1.400 2.483 1.00 90.25 221 VAL A CA 1
ATOM 1798 C C . VAL A 1 221 ? -21.606 -0.537 1.807 1.00 90.25 221 VAL A C 1
ATOM 1800 O O . VAL A 1 221 ? -20.503 -0.381 2.324 1.00 90.25 221 VAL A O 1
ATOM 1803 N N . ILE A 1 222 ? -21.972 0.046 0.668 1.00 92.12 222 ILE A N 1
ATOM 1804 C CA . ILE A 1 222 ? -21.120 0.962 -0.091 1.00 92.12 222 ILE A CA 1
ATOM 1805 C C . ILE A 1 222 ? -21.539 2.396 0.237 1.00 92.12 222 ILE A C 1
ATOM 1807 O O . ILE A 1 222 ? -22.711 2.754 0.110 1.00 92.12 222 ILE A O 1
ATOM 1811 N N . ILE A 1 223 ? -20.573 3.205 0.669 1.00 92.31 223 ILE A N 1
ATOM 1812 C CA . ILE A 1 223 ? -20.737 4.631 0.966 1.00 92.31 223 ILE A CA 1
ATOM 1813 C C . ILE A 1 223 ? -20.006 5.400 -0.136 1.00 92.31 223 ILE A C 1
ATOM 1815 O O . ILE A 1 223 ? -18.794 5.274 -0.280 1.00 92.31 223 ILE A O 1
ATOM 1819 N N . GLU A 1 224 ? -20.749 6.164 -0.939 1.00 94.12 224 GLU A N 1
ATOM 1820 C CA . GLU A 1 224 ? -20.206 6.916 -2.086 1.00 94.12 224 GLU A CA 1
ATOM 1821 C C . GLU A 1 224 ? -19.838 8.367 -1.734 1.00 94.12 224 GLU A C 1
ATOM 1823 O O . GLU A 1 224 ? -19.290 9.097 -2.560 1.00 94.12 224 GLU A O 1
ATOM 1828 N N . GLN A 1 225 ? -20.156 8.811 -0.515 1.00 95.12 225 GLN A N 1
ATOM 1829 C CA . GLN A 1 225 ? -19.793 10.132 -0.018 1.00 95.12 225 GLN A CA 1
ATOM 1830 C C . GLN A 1 225 ? -18.270 10.286 0.049 1.00 95.12 225 GLN A C 1
ATOM 1832 O O . GLN A 1 225 ? -17.551 9.355 0.403 1.00 95.12 225 GLN A O 1
ATOM 1837 N N . LEU A 1 226 ? -17.788 11.493 -0.255 1.00 96.56 226 LEU A N 1
ATOM 1838 C CA . LEU A 1 226 ? -16.375 11.829 -0.119 1.00 96.56 226 LEU A CA 1
ATOM 1839 C C . LEU A 1 226 ? -15.965 11.795 1.358 1.00 96.56 226 LEU A C 1
ATOM 1841 O O . LEU A 1 226 ? -16.595 12.442 2.195 1.00 96.56 226 LEU A O 1
ATOM 1845 N N . THR A 1 227 ? -14.894 11.059 1.633 1.00 96.94 227 THR A N 1
ATOM 1846 C CA . THR A 1 227 ? -14.246 10.926 2.941 1.00 96.94 227 THR A CA 1
ATOM 1847 C C . THR A 1 227 ? -12.744 11.113 2.777 1.00 96.94 227 THR A C 1
ATOM 1849 O O . THR A 1 227 ? -12.195 10.826 1.710 1.00 96.94 227 THR A O 1
ATOM 1852 N N . GLU A 1 228 ? -12.067 11.528 3.838 1.00 97.94 228 GLU A N 1
ATOM 1853 C CA . GLU A 1 228 ? -10.624 11.765 3.853 1.00 97.94 228 GLU A CA 1
ATOM 1854 C C . GLU A 1 228 ? -9.947 10.920 4.941 1.00 97.94 228 GLU A C 1
ATOM 1856 O O . GLU A 1 228 ? -10.550 10.580 5.953 1.00 97.94 228 GLU A O 1
ATOM 1861 N N . LEU A 1 229 ? -8.657 10.598 4.794 1.00 97.69 229 LEU A N 1
ATOM 1862 C CA . LEU A 1 229 ? -7.937 9.819 5.818 1.00 97.69 229 LEU A CA 1
ATOM 1863 C C . LEU A 1 229 ? -7.896 10.515 7.192 1.00 97.69 229 LEU A C 1
ATOM 1865 O O . LEU A 1 229 ? -7.806 9.843 8.221 1.00 97.69 229 LEU A O 1
ATOM 1869 N N . VAL A 1 230 ? -8.012 11.849 7.230 1.00 96.56 230 VAL A N 1
ATOM 1870 C CA . VAL A 1 230 ? -8.106 12.631 8.475 1.00 96.56 230 VAL A CA 1
ATOM 1871 C C . VAL A 1 230 ? -9.390 12.335 9.266 1.00 96.56 230 VAL A C 1
ATOM 1873 O O . VAL A 1 230 ? -9.409 12.484 10.490 1.00 96.56 230 VAL A O 1
ATOM 1876 N N . ASP A 1 231 ? -10.433 11.827 8.604 1.00 97.31 231 ASP A N 1
ATOM 1877 C CA . ASP A 1 231 ? -11.702 11.428 9.220 1.00 97.31 231 ASP A CA 1
ATOM 1878 C C . ASP A 1 231 ? -11.565 10.158 10.067 1.00 97.31 231 ASP A C 1
ATOM 1880 O O . ASP A 1 231 ? -12.393 9.892 10.943 1.00 97.31 231 ASP A O 1
ATOM 1884 N N . LEU A 1 232 ? -10.511 9.363 9.853 1.00 96.12 232 LEU A N 1
ATOM 1885 C CA . LEU A 1 232 ? -10.343 8.079 10.527 1.00 96.12 232 LEU A CA 1
ATOM 1886 C C . LEU A 1 232 ? -10.149 8.244 12.038 1.00 96.12 232 LEU A C 1
ATOM 1888 O O . LEU A 1 232 ? -10.756 7.511 12.813 1.00 96.12 232 LEU A O 1
ATOM 1892 N N . PHE A 1 233 ? -9.365 9.232 12.479 1.00 94.56 233 PHE A N 1
ATOM 1893 C CA . PHE A 1 233 ? -9.142 9.461 13.908 1.00 94.56 233 PHE A CA 1
ATOM 1894 C C . PHE A 1 233 ? -10.443 9.742 14.692 1.00 94.56 233 PHE A C 1
ATOM 1896 O O . PHE A 1 233 ? -10.732 8.979 15.620 1.00 94.56 233 PHE A O 1
ATOM 1903 N N . PRO A 1 234 ? -11.264 10.758 14.347 1.00 95.44 234 PRO A N 1
ATOM 1904 C CA . PRO A 1 234 ? -12.523 10.995 15.052 1.00 95.44 234 PRO A CA 1
ATOM 1905 C C . PRO A 1 234 ? -13.531 9.859 14.857 1.00 95.44 234 PRO A C 1
ATOM 1907 O O . PRO A 1 234 ? -14.269 9.554 15.788 1.00 95.44 234 PRO A O 1
ATOM 1910 N N . THR A 1 235 ? -13.526 9.179 13.704 1.00 95.31 235 THR A N 1
ATOM 1911 C CA . THR A 1 235 ? -14.379 7.999 13.488 1.00 95.31 235 THR A CA 1
ATOM 1912 C C . THR A 1 235 ? -14.063 6.895 14.491 1.00 95.31 235 THR A C 1
ATOM 1914 O O . THR A 1 235 ? -14.971 6.328 15.090 1.00 95.31 235 THR A O 1
ATOM 1917 N N . LEU A 1 236 ? -12.782 6.594 14.709 1.00 93.56 236 LEU A N 1
ATOM 1918 C CA . LEU A 1 236 ? -12.369 5.559 15.653 1.00 93.56 236 LEU A CA 1
ATOM 1919 C C . LEU A 1 236 ? -12.660 5.957 17.099 1.00 93.56 236 LEU A C 1
ATOM 1921 O O . LEU A 1 236 ? -13.077 5.106 17.878 1.00 93.56 236 LEU A O 1
ATOM 1925 N N . VAL A 1 237 ? -12.503 7.230 17.471 1.00 93.00 237 VAL A N 1
ATOM 1926 C CA . VAL A 1 237 ? -12.924 7.696 18.803 1.00 93.00 237 VAL A CA 1
ATOM 1927 C C . VAL A 1 237 ? -14.429 7.501 18.996 1.00 93.00 237 VAL A C 1
ATOM 1929 O O . VAL A 1 237 ? -14.834 6.949 20.016 1.00 93.00 237 VAL A O 1
ATOM 1932 N N . ASP A 1 238 ? -15.245 7.856 18.004 1.00 92.19 238 ASP A N 1
ATOM 1933 C CA . ASP A 1 238 ? -16.698 7.696 18.084 1.00 92.19 238 ASP A CA 1
ATOM 1934 C C . ASP A 1 238 ? -17.133 6.224 18.070 1.00 92.19 238 ASP A C 1
ATOM 1936 O O . ASP A 1 238 ? -18.041 5.845 18.803 1.00 92.19 238 ASP A O 1
ATOM 1940 N N . LEU A 1 239 ? -16.498 5.357 17.280 1.00 90.81 239 LEU A N 1
ATOM 1941 C CA . LEU A 1 239 ? -16.827 3.926 17.279 1.00 90.81 239 LEU A CA 1
ATOM 1942 C C . LEU A 1 239 ? -16.462 3.252 18.608 1.00 90.81 239 LEU A C 1
ATOM 1944 O O . LEU A 1 239 ? -17.166 2.353 19.062 1.00 90.81 239 LEU A O 1
ATOM 1948 N N . THR A 1 240 ? -15.360 3.681 19.223 1.00 88.81 240 THR A N 1
ATOM 1949 C CA . THR A 1 240 ? -14.818 3.058 20.438 1.00 88.81 240 THR A CA 1
ATOM 1950 C C . THR A 1 240 ? -15.347 3.668 21.729 1.00 88.81 240 THR A C 1
ATOM 1952 O O . THR A 1 240 ? -15.226 3.043 22.780 1.00 88.81 240 THR A O 1
ATOM 1955 N N . GLN A 1 241 ? -15.904 4.884 21.672 1.00 88.50 241 GLN A N 1
ATOM 1956 C CA . GLN A 1 241 ? -16.369 5.649 22.835 1.00 88.50 241 GLN A CA 1
ATOM 1957 C C . GLN A 1 241 ? -15.290 5.788 23.931 1.00 88.50 241 GLN A C 1
ATOM 1959 O O . GLN A 1 241 ? -15.598 5.959 25.110 1.00 88.50 241 GLN A O 1
ATOM 1964 N N . VAL A 1 242 ? -14.006 5.717 23.550 1.00 84.19 242 VAL A N 1
ATOM 1965 C CA . VAL A 1 242 ? -12.866 5.791 24.484 1.00 84.19 242 VAL A CA 1
ATOM 1966 C C . VAL A 1 242 ? -12.723 7.180 25.116 1.00 84.19 242 VAL A C 1
ATOM 1968 O O . VAL A 1 242 ? -12.142 7.340 26.188 1.00 84.19 242 VAL A O 1
ATOM 1971 N N . ALA A 1 243 ? -13.270 8.193 24.450 1.00 82.38 243 ALA A N 1
ATOM 1972 C CA . ALA A 1 243 ? -13.384 9.557 24.924 1.00 82.38 243 ALA A CA 1
ATOM 1973 C C . ALA A 1 243 ? -14.696 10.160 24.404 1.00 82.38 243 ALA A C 1
ATOM 1975 O O . ALA A 1 243 ? -15.332 9.619 23.501 1.00 82.38 243 ALA A O 1
ATOM 1976 N N . HIS A 1 244 ? -15.083 11.312 24.953 1.00 84.81 244 HIS A N 1
ATOM 1977 C CA . HIS A 1 244 ? -16.099 12.150 24.317 1.00 84.81 244 HIS A CA 1
ATOM 1978 C C . HIS A 1 244 ? -15.640 12.596 22.922 1.00 84.81 244 HIS A C 1
ATOM 1980 O O . HIS A 1 244 ? -14.442 12.586 22.628 1.00 84.81 244 HIS A O 1
ATOM 1986 N N . ALA A 1 245 ? -16.596 13.040 22.099 1.00 84.00 245 ALA A N 1
ATOM 1987 C CA . ALA A 1 245 ? -16.332 13.563 20.763 1.00 84.00 245 ALA A CA 1
ATOM 1988 C C . ALA A 1 245 ? -15.142 14.538 20.771 1.00 84.00 245 ALA A C 1
ATOM 1990 O O . ALA A 1 245 ? -15.106 15.501 21.549 1.00 84.00 245 ALA A O 1
ATOM 1991 N N . ILE A 1 246 ? -14.157 14.261 19.914 1.00 89.56 246 ILE A N 1
ATOM 1992 C CA . ILE A 1 246 ? -12.928 15.051 19.840 1.00 89.56 246 ILE A CA 1
ATOM 1993 C C . ILE A 1 246 ? -13.273 16.464 19.351 1.00 89.56 246 ILE A C 1
ATOM 1995 O O . ILE A 1 246 ? -13.942 16.608 18.327 1.00 89.56 246 ILE A O 1
ATOM 1999 N N . PRO A 1 247 ? -12.829 17.526 20.049 1.00 90.56 247 PRO A N 1
ATOM 2000 C CA . PRO A 1 247 ? -13.114 18.888 19.625 1.00 90.56 247 PRO A CA 1
ATOM 2001 C C . PRO A 1 247 ? -12.382 19.231 18.325 1.00 90.56 247 PRO A C 1
ATOM 2003 O O . PRO A 1 247 ? -11.278 18.745 18.072 1.00 90.56 247 PRO A O 1
ATOM 2006 N N . LEU A 1 248 ? -12.950 20.153 17.548 1.00 90.94 248 LEU A N 1
ATOM 2007 C CA . LEU A 1 248 ? -12.280 20.679 16.362 1.00 90.94 248 LEU A CA 1
ATOM 2008 C C . LEU A 1 248 ? -10.999 21.447 16.729 1.00 90.94 248 LEU A C 1
ATOM 2010 O O . LEU A 1 248 ? -10.926 22.124 17.773 1.00 90.94 248 LEU A O 1
ATOM 2014 N N . CYS A 1 249 ? -9.989 21.326 15.868 1.00 90.69 249 CYS A N 1
ATOM 2015 C CA . CYS A 1 249 ? -8.794 22.160 15.941 1.00 90.69 249 CYS A CA 1
ATOM 2016 C C . CYS A 1 249 ? -9.163 23.631 15.690 1.00 90.69 249 CYS A C 1
ATOM 2018 O O . CYS A 1 249 ? -10.130 23.935 14.993 1.00 90.69 249 CYS A O 1
ATOM 2020 N N . ASP A 1 250 ? -8.440 24.553 16.330 1.00 86.12 250 ASP A N 1
ATOM 2021 C CA . ASP A 1 250 ? -8.567 25.975 16.012 1.00 86.12 250 ASP A CA 1
ATOM 2022 C C . ASP A 1 250 ? -7.839 26.284 14.695 1.00 86.12 250 ASP A C 1
ATOM 2024 O O . ASP A 1 250 ? -6.942 25.549 14.297 1.00 86.12 250 ASP A O 1
ATOM 2028 N N . GLU A 1 251 ? -8.184 27.389 14.027 1.00 77.31 251 GLU A N 1
ATOM 2029 C CA . GLU A 1 251 ? -7.618 27.770 12.714 1.00 77.31 251 GLU A CA 1
ATOM 2030 C C . GLU A 1 251 ? -6.081 27.867 12.686 1.00 77.31 251 GLU A C 1
ATOM 2032 O O . GLU A 1 251 ? -5.473 27.921 11.621 1.00 77.31 251 GLU A O 1
ATOM 2037 N N . LYS A 1 252 ? -5.441 27.938 13.859 1.00 74.94 252 LYS A N 1
ATOM 2038 C CA . LYS A 1 252 ? -3.986 28.032 13.992 1.00 74.94 252 LYS A CA 1
ATOM 2039 C C . LYS A 1 252 ? -3.319 26.695 14.306 1.00 74.94 252 LYS A C 1
ATOM 2041 O O . LYS A 1 252 ? -2.099 26.645 14.216 1.00 74.94 252 LYS A O 1
ATOM 2046 N N . GLY A 1 253 ? -4.061 25.657 14.705 1.00 62.56 253 GLY A N 1
ATOM 2047 C CA . GLY A 1 253 ? -3.569 24.300 14.982 1.00 62.56 253 GLY A CA 1
ATOM 2048 C C . GLY A 1 253 ? -2.484 24.182 16.064 1.00 62.56 253 GLY A C 1
ATOM 2049 O O . GLY A 1 253 ? -1.939 23.103 16.279 1.00 62.56 253 GLY A O 1
ATOM 2050 N N . THR A 1 254 ? -2.116 25.273 16.741 1.00 62.47 254 THR A N 1
ATOM 2051 C CA . THR A 1 254 ? -0.826 25.371 17.445 1.00 62.47 254 THR A CA 1
ATOM 2052 C C . THR A 1 254 ? -0.907 25.156 18.952 1.00 62.47 254 THR A C 1
ATOM 2054 O O . THR A 1 254 ? 0.129 24.927 19.571 1.00 62.47 254 THR A O 1
ATOM 2057 N N . ASN A 1 255 ? -2.102 25.178 19.558 1.00 60.88 255 ASN A N 1
ATOM 2058 C CA . ASN A 1 255 ? -2.231 25.224 21.023 1.00 60.88 255 ASN A CA 1
ATOM 2059 C C . ASN A 1 255 ? -3.042 24.086 21.667 1.00 60.88 255 ASN A C 1
ATOM 2061 O O . ASN A 1 255 ? -3.107 24.020 22.898 1.00 60.88 255 ASN A O 1
ATOM 2065 N N . LYS A 1 256 ? -3.637 23.164 20.897 1.00 73.94 256 LYS A N 1
ATOM 2066 C CA . LYS A 1 256 ? -4.382 22.018 21.451 1.00 73.94 256 LYS A CA 1
ATOM 2067 C C . LYS A 1 256 ? -3.644 20.704 21.221 1.00 73.94 256 LYS A C 1
ATOM 2069 O O . LYS A 1 256 ? -3.377 20.322 20.093 1.00 73.94 256 LYS A O 1
ATOM 2074 N N . LYS A 1 257 ? -3.374 19.975 22.310 1.00 82.19 257 LYS A N 1
ATOM 2075 C CA . LYS A 1 257 ? -2.752 18.638 22.262 1.00 82.19 257 LYS A CA 1
ATOM 2076 C C . LYS A 1 257 ? -3.682 17.545 21.718 1.00 82.19 257 LYS A C 1
ATOM 2078 O O . LYS A 1 257 ? -3.191 16.511 21.285 1.00 82.19 257 LYS A O 1
ATOM 2083 N N . LEU A 1 258 ? -4.998 17.752 21.791 1.00 87.88 258 LEU A N 1
ATOM 2084 C CA . LEU A 1 258 ? -6.020 16.812 21.337 1.00 87.88 258 LEU A CA 1
ATOM 2085 C C . LEU A 1 258 ? -7.134 17.590 20.630 1.00 87.88 258 LEU A C 1
ATOM 2087 O O . LEU A 1 258 ? -7.879 18.332 21.272 1.00 87.88 258 LEU A O 1
ATOM 2091 N N . CYS A 1 259 ? -7.208 17.441 19.313 1.00 91.31 259 CYS A N 1
ATOM 2092 C CA . CYS A 1 259 ? -8.260 17.976 18.459 1.00 91.31 259 CYS A CA 1
ATOM 2093 C C . CYS A 1 259 ? -8.304 17.188 17.140 1.00 91.31 259 CYS A C 1
ATOM 2095 O O . CYS A 1 259 ? -7.448 16.334 16.902 1.00 91.31 259 CYS A O 1
ATOM 2097 N N . THR A 1 260 ? -9.302 17.448 16.299 1.00 92.31 260 THR A N 1
ATOM 2098 C CA . THR A 1 260 ? -9.404 16.875 14.950 1.00 92.31 260 THR A CA 1
ATOM 2099 C C . THR A 1 260 ? -9.773 17.944 13.920 1.00 92.31 260 THR A C 1
ATOM 2101 O O . THR A 1 260 ? -10.487 18.894 14.240 1.00 92.31 260 THR A O 1
ATOM 2104 N N . GLU A 1 261 ? -9.284 17.795 12.690 1.00 93.81 261 GLU A N 1
ATOM 2105 C CA . GLU A 1 261 ? -9.742 18.553 11.513 1.00 93.81 261 GLU A CA 1
ATOM 2106 C C . GLU A 1 261 ? -10.707 17.732 10.640 1.00 93.81 261 GLU A C 1
ATOM 2108 O O . GLU A 1 261 ? -11.370 18.284 9.765 1.00 93.81 261 GLU A O 1
ATOM 2113 N N . GLY A 1 262 ? -10.807 16.424 10.900 1.00 94.69 262 GLY A N 1
ATOM 2114 C CA . GLY A 1 262 ? -11.689 15.509 10.188 1.00 94.69 262 GLY A CA 1
ATOM 2115 C C . GLY A 1 262 ? -13.100 15.469 10.769 1.00 94.69 262 GLY A C 1
ATOM 2116 O O . GLY A 1 262 ? -13.408 16.054 11.812 1.00 94.69 262 GLY A O 1
ATOM 2117 N N . LYS A 1 263 ? -13.973 14.727 10.096 1.00 95.19 263 LYS A N 1
ATOM 2118 C CA . LYS A 1 263 ? -15.360 14.481 10.490 1.00 95.19 263 LYS A CA 1
ATOM 2119 C C . LYS A 1 263 ? -15.577 12.989 10.671 1.00 95.19 263 LYS A C 1
ATOM 2121 O O . LYS A 1 263 ? -15.271 12.195 9.795 1.00 95.19 263 LYS A O 1
ATOM 2126 N N . SER A 1 264 ? -16.152 12.603 11.804 1.00 95.50 264 SER A N 1
ATOM 2127 C CA . SER A 1 264 ? -16.505 11.204 12.047 1.00 95.50 264 SER A CA 1
ATOM 2128 C C . SER A 1 264 ? -17.435 10.660 10.958 1.00 95.50 264 SER A C 1
ATOM 2130 O O . SER A 1 264 ? -18.440 11.285 10.612 1.00 95.50 264 SER A O 1
ATOM 2132 N N . MET A 1 265 ? -17.113 9.469 10.451 1.00 95.50 265 MET A N 1
ATOM 2133 C CA . MET A 1 265 ? -17.895 8.734 9.458 1.00 95.50 265 MET A CA 1
ATOM 2134 C C . MET A 1 265 ? -19.037 7.924 10.088 1.00 95.50 265 MET A C 1
ATOM 2136 O O . MET A 1 265 ? -19.882 7.402 9.363 1.00 95.50 265 MET A O 1
ATOM 2140 N N . VAL A 1 266 ? -19.133 7.840 11.423 1.00 92.75 266 VAL A N 1
ATOM 2141 C CA . VAL A 1 266 ? -20.197 7.082 12.114 1.00 92.75 266 VAL A CA 1
ATOM 2142 C C . VAL A 1 266 ? -21.612 7.490 11.673 1.00 92.75 266 VAL A C 1
ATOM 2144 O O . VAL A 1 266 ? -22.427 6.595 11.423 1.00 92.75 266 VAL A O 1
ATOM 2147 N N . PRO A 1 267 ? -21.946 8.785 11.489 1.00 92.06 267 PRO A N 1
ATOM 2148 C CA . PRO A 1 267 ? -23.240 9.180 10.937 1.00 92.06 267 PRO A CA 1
ATOM 2149 C C . PRO A 1 267 ? -23.485 8.645 9.519 1.00 92.06 267 PRO A C 1
ATOM 2151 O O . PRO A 1 267 ? -24.612 8.283 9.197 1.00 92.06 267 PRO A O 1
ATOM 2154 N N . LEU A 1 268 ? -22.455 8.563 8.668 1.00 92.19 268 LEU A N 1
ATOM 2155 C CA . LEU A 1 268 ? -22.581 7.988 7.322 1.00 92.19 268 LEU A CA 1
ATOM 2156 C C . LEU A 1 268 ? -22.872 6.486 7.405 1.00 92.19 268 LEU A C 1
ATOM 2158 O O . LEU A 1 268 ? -23.826 6.009 6.792 1.00 92.19 268 LEU A O 1
ATOM 2162 N N . MET A 1 269 ? -22.100 5.767 8.223 1.00 91.06 269 MET A N 1
ATOM 2163 C CA . MET A 1 269 ? -22.238 4.323 8.421 1.00 91.06 269 MET A CA 1
ATOM 2164 C C . MET A 1 269 ? -23.620 3.962 8.983 1.00 91.06 269 MET A C 1
ATOM 2166 O O . MET A 1 269 ? -24.334 3.134 8.425 1.00 91.06 269 MET A O 1
ATOM 2170 N N . THR A 1 270 ? -24.047 4.630 10.054 1.00 88.00 270 THR A N 1
ATOM 2171 C CA . THR A 1 270 ? -25.345 4.376 10.703 1.00 88.00 270 THR A CA 1
ATOM 2172 C C . THR A 1 270 ? -26.533 4.733 9.809 1.00 88.00 270 THR A C 1
ATOM 2174 O O . THR A 1 270 ? -27.491 3.959 9.729 1.00 88.00 270 THR A O 1
ATOM 2177 N N . ASN A 1 271 ? -26.470 5.852 9.079 1.00 87.44 271 ASN A N 1
ATOM 2178 C CA . ASN A 1 271 ? -27.518 6.232 8.128 1.00 87.44 271 ASN A CA 1
ATOM 2179 C C . ASN A 1 271 ? -27.639 5.248 6.962 1.00 87.44 271 ASN A C 1
ATOM 2181 O O . ASN A 1 271 ? -28.747 5.017 6.479 1.00 87.44 271 ASN A O 1
ATOM 2185 N N . ALA A 1 272 ? -26.526 4.664 6.518 1.00 84.81 272 ALA A N 1
ATOM 2186 C CA . ALA A 1 272 ? -26.526 3.659 5.461 1.00 84.81 272 ALA A CA 1
ATOM 2187 C C . ALA A 1 272 ? -27.103 2.305 5.931 1.00 84.81 272 ALA A C 1
ATOM 2189 O O . ALA A 1 272 ? -27.635 1.527 5.133 1.00 84.81 272 ALA A O 1
ATOM 2190 N N . VAL A 1 273 ? -27.047 2.035 7.237 1.00 81.50 273 VAL A N 1
ATOM 2191 C CA . VAL A 1 273 ? -27.460 0.757 7.832 1.00 81.50 273 VAL A CA 1
ATOM 2192 C C . VAL A 1 273 ? -28.891 0.778 8.396 1.00 81.50 273 VAL A C 1
ATOM 2194 O O . VAL A 1 273 ? -29.558 -0.247 8.330 1.00 81.50 273 VAL A O 1
ATOM 2197 N N . LYS A 1 274 ? -29.398 1.918 8.896 1.00 67.94 274 LYS A N 1
ATOM 2198 C CA . LYS A 1 274 ? -30.735 2.094 9.520 1.00 67.94 274 LYS A CA 1
ATOM 2199 C C . LYS A 1 274 ? -31.226 0.905 10.371 1.00 67.94 274 LYS A C 1
ATOM 2201 O O . LYS A 1 274 ? -32.138 0.185 9.973 1.00 67.94 274 LYS A O 1
ATOM 2206 N N . ASN A 1 275 ? -30.639 0.792 11.567 1.00 50.19 275 ASN A N 1
ATOM 2207 C CA . ASN A 1 275 ? -31.204 0.387 12.873 1.00 50.19 275 ASN A CA 1
ATOM 2208 C C . ASN A 1 275 ? -30.126 -0.344 13.691 1.00 50.19 275 ASN A C 1
ATOM 2210 O O . ASN A 1 275 ? -30.083 -1.567 13.635 1.00 50.19 275 ASN A O 1
ATOM 2214 N N . PHE A 1 276 ? -29.313 0.358 14.497 1.00 51.09 276 PHE A N 1
ATOM 2215 C CA . PHE A 1 276 ? -28.841 -0.238 15.757 1.00 51.09 276 PHE A CA 1
ATOM 2216 C C . PHE A 1 276 ? -28.319 0.758 16.802 1.00 51.09 276 PHE A C 1
ATOM 2218 O O . PHE A 1 276 ? -27.735 1.792 16.480 1.00 51.09 276 PHE A O 1
ATOM 2225 N N . ILE A 1 277 ? -28.558 0.361 18.058 1.00 44.16 277 ILE A N 1
ATOM 2226 C CA . ILE A 1 277 ? -28.100 0.884 19.349 1.00 44.16 277 ILE A CA 1
ATOM 2227 C C . ILE A 1 277 ? -27.248 -0.236 19.956 1.00 44.16 277 ILE A C 1
ATOM 2229 O O . ILE A 1 277 ? -27.788 -1.305 20.221 1.00 44.16 277 ILE A O 1
ATOM 2233 N N . GLY A 1 278 ? -25.960 -0.023 20.220 1.00 46.72 278 GLY A N 1
ATOM 2234 C CA . GLY A 1 278 ? -25.154 -1.023 20.927 1.00 46.72 278 GLY A CA 1
ATOM 2235 C C . GLY A 1 278 ? -23.691 -0.625 21.069 1.00 46.72 278 GLY A C 1
ATOM 2236 O O . GLY A 1 278 ? -23.104 -0.094 20.135 1.00 46.72 278 GLY A O 1
ATOM 2237 N N . TYR A 1 279 ? -23.139 -0.843 22.260 1.00 45.88 279 TYR A N 1
ATOM 2238 C CA . TYR A 1 279 ? -21.775 -0.490 22.653 1.00 45.88 279 TYR A CA 1
ATOM 2239 C C . TYR A 1 279 ? -20.761 -1.520 22.140 1.00 45.88 279 TYR A C 1
ATOM 2241 O O . TYR A 1 279 ? -21.012 -2.720 22.229 1.00 45.88 279 TYR A O 1
ATOM 2249 N N . TYR A 1 280 ? -19.600 -1.053 21.672 1.00 47.00 280 TYR A N 1
ATOM 2250 C CA . TYR A 1 280 ? -18.543 -1.893 21.103 1.00 47.00 280 TYR A CA 1
ATOM 2251 C C . TYR A 1 280 ? -17.298 -1.908 22.001 1.00 47.00 280 TYR A C 1
ATOM 2253 O O . TYR A 1 280 ? -16.839 -0.862 22.456 1.00 47.00 280 TYR A O 1
ATOM 2261 N N . GLN A 1 281 ? -16.722 -3.090 22.236 1.00 39.06 281 GLN A N 1
ATOM 2262 C CA . GLN A 1 281 ? -15.346 -3.234 22.717 1.00 39.06 281 GLN A CA 1
ATOM 2263 C C . GLN A 1 281 ? -14.355 -3.193 21.540 1.00 39.06 281 GLN A C 1
ATOM 2265 O O . GLN A 1 281 ? -14.655 -3.619 20.430 1.00 39.06 281 GLN A O 1
ATOM 2270 N N . VAL A 1 282 ? -13.198 -2.586 21.790 1.00 39.25 282 VAL A N 1
ATOM 2271 C CA . VAL A 1 282 ? -12.274 -2.020 20.795 1.00 39.25 282 VAL A CA 1
ATOM 2272 C C . VAL A 1 282 ? -11.199 -3.004 20.395 1.00 39.25 282 VAL A C 1
ATOM 2274 O O . VAL A 1 282 ? -10.523 -3.463 21.305 1.00 39.25 282 VAL A O 1
ATOM 2277 N N . PHE A 1 283 ? -10.952 -3.155 19.089 1.00 41.81 283 PHE A N 1
ATOM 2278 C CA . PHE A 1 283 ? -9.693 -3.610 18.473 1.00 41.81 283 PHE A CA 1
ATOM 2279 C C . PHE A 1 283 ? -9.662 -3.095 17.025 1.00 41.81 283 PHE A C 1
ATOM 2281 O O . PHE A 1 283 ? -10.739 -2.992 16.467 1.00 41.81 283 PHE A O 1
ATOM 2288 N N . ILE A 1 284 ? -8.518 -2.687 16.453 1.00 39.28 284 ILE A N 1
ATOM 2289 C CA . ILE A 1 284 ? -8.397 -2.111 15.089 1.00 39.28 284 ILE A CA 1
ATOM 2290 C C . ILE A 1 284 ? -7.104 -2.626 14.468 1.00 39.28 284 ILE A C 1
ATOM 2292 O O . ILE A 1 284 ? -6.066 -2.426 15.092 1.00 39.28 284 ILE A O 1
ATOM 2296 N N . LEU A 1 285 ? -7.174 -3.238 13.279 1.00 37.50 285 LEU A N 1
ATOM 2297 C CA . LEU A 1 285 ? -6.041 -3.455 12.367 1.00 37.50 285 LEU A CA 1
ATOM 2298 C C . LEU A 1 285 ? -5.869 -2.193 11.508 1.00 37.50 285 LEU A C 1
ATOM 2300 O O . LEU A 1 285 ? -6.869 -1.622 11.095 1.00 37.50 285 LEU A O 1
ATOM 2304 N N . PHE A 1 286 ? -4.640 -1.750 11.252 1.00 43.94 286 PHE A N 1
ATOM 2305 C CA . PHE A 1 286 ? -4.327 -0.758 10.210 1.00 43.94 286 PHE A CA 1
ATOM 2306 C C . PHE A 1 286 ? -3.445 -1.432 9.183 1.00 43.94 286 PHE A C 1
ATOM 2308 O O . PHE A 1 286 ? -2.551 -2.151 9.607 1.00 43.94 286 PHE A O 1
ATOM 2315 N N . GLN A 1 287 ? -3.609 -1.114 7.901 1.00 40.56 287 GLN A N 1
ATOM 2316 C CA . GLN A 1 287 ? -2.564 -1.291 6.899 1.00 40.56 287 GLN A CA 1
ATOM 2317 C C . GLN A 1 287 ? -1.891 0.070 6.668 1.00 40.56 287 GLN A C 1
ATOM 2319 O O . GLN A 1 287 ? -2.546 1.080 6.425 1.00 40.56 287 GLN A O 1
ATOM 2324 N N . TYR A 1 288 ? -0.569 0.094 6.816 1.00 37.25 288 TYR A N 1
ATOM 2325 C CA . TYR A 1 288 ? 0.290 1.263 6.628 1.00 37.25 288 TYR A CA 1
ATOM 2326 C C . TYR A 1 288 ? 1.228 0.939 5.471 1.00 37.25 288 TYR A C 1
ATOM 2328 O O . TYR A 1 288 ? 2.198 0.215 5.682 1.00 37.25 288 TYR A O 1
ATOM 2336 N N . ILE A 1 289 ? 0.951 1.428 4.262 1.00 36.16 289 ILE A N 1
ATOM 2337 C CA . ILE A 1 289 ? 1.934 1.340 3.181 1.00 36.16 289 ILE A CA 1
ATOM 2338 C C . ILE A 1 289 ? 2.951 2.446 3.453 1.00 36.16 289 ILE A C 1
ATOM 2340 O O . ILE A 1 289 ? 2.698 3.613 3.244 1.00 36.16 289 ILE A O 1
ATOM 2344 N N . ASN A 1 290 ? 4.103 2.109 4.025 1.00 29.17 290 ASN A N 1
ATOM 2345 C CA . ASN A 1 290 ? 5.153 3.102 4.247 1.00 29.17 290 ASN A CA 1
ATOM 2346 C C . ASN A 1 290 ? 5.809 3.463 2.903 1.00 29.17 290 ASN A C 1
ATOM 2348 O O . ASN A 1 290 ? 6.576 2.668 2.346 1.00 29.17 290 ASN A O 1
ATOM 2352 N N . ALA A 1 291 ? 5.588 4.681 2.410 1.00 28.42 291 ALA A N 1
ATOM 2353 C CA . ALA A 1 291 ? 6.603 5.379 1.633 1.00 28.42 291 ALA A CA 1
ATOM 2354 C C . ALA A 1 291 ? 7.568 6.081 2.601 1.00 28.42 291 ALA A C 1
ATOM 2356 O O . ALA A 1 291 ? 7.271 7.159 3.109 1.00 28.42 291 ALA A O 1
ATOM 2357 N N . MET A 1 292 ? 8.716 5.440 2.863 1.00 25.92 292 MET A N 1
ATOM 2358 C CA . MET A 1 292 ? 9.897 6.133 3.407 1.00 25.92 292 MET A CA 1
ATOM 2359 C C . MET A 1 292 ? 10.340 7.265 2.482 1.00 25.92 292 MET A C 1
ATOM 2361 O O . MET A 1 292 ? 10.347 7.027 1.248 1.00 25.92 292 MET A O 1
#

Foldseek 3Di:
DPPPDPDDDDFQPCVVCQQPQQAQDPVRGTWSALQRAHQLCSGVVSHDRLVVLLVVLVVVLVVQVPDPDPAFDEDERADQPPPPSLYYHCVLLVVQDLVPQDDPPQLAADPPDDPVQDDQPVPNCPTPVNVVQVADPRRGADDPSVLSSLVSSNNSRVVRVVVSVVSSCVSCPPHQEKEWEKEPWAFDSRHNSDTGQSHPDCRNHPMDTDIDGPPLDPDDFDQPDDAHPLQVVQQQCVLQVPDPRFAAADPVNPPDPTHGPGHHCVVVSCVRRPDDDDHGRYYYYYHYNDPD